Protein AF-A0A3B9RRB6-F1 (afdb_monomer)

Mean predicted aligned error: 11.39 Å

Solvent-accessible surface area (backbone atoms only — not comparable to full-atom values): 12817 Å² total; per-residue (Å²): 130,84,79,73,87,71,77,80,90,59,29,23,63,66,67,38,44,54,35,72,53,24,58,38,75,70,53,82,77,49,59,46,64,40,49,19,48,68,54,38,51,56,51,50,60,51,53,75,73,48,92,79,74,82,62,72,44,79,39,76,29,64,28,49,62,11,61,46,28,29,92,87,46,96,54,62,31,68,64,44,48,51,48,50,57,57,55,27,68,80,36,44,84,66,73,58,67,70,57,49,47,62,56,58,71,42,43,72,69,42,64,78,67,69,70,72,79,79,83,70,85,71,72,74,95,65,80,43,93,49,67,70,57,23,51,52,36,48,54,44,22,54,61,47,36,73,73,43,90,72,70,46,76,38,81,56,75,34,73,31,42,61,52,43,18,47,33,29,50,69,51,76,30,27,66,78,48,38,54,67,48,53,71,74,40,55,66,60,42,56,55,52,29,71,75,56,35,74,54,67,65,96,82,63,95,79,76,87,86,74,80,85,85,128

Sequence (214 aa):
KTATLSFPTVTRKASQWSMVKGQSNAHRGRSLSVDEVHNVIEFLDQMEQENDNKLEFLELDACAEGCPGGILTVRNRFLASERLRHWSQTLPKELPPSLIKRITDQNEALAKNLYLDPPQPKGAMELDQDIGKALYKLEKVHQILAVLPGIDCGLCGSPTCRALAEDIAQKEASIRQCVVLKLKDPKELNALAKIWGERPTGASVSKDDQGQDS

Foldseek 3Di:
DPPPPDDPADALLRLLCQFFCSVVVVDDDAEDEDEAQVRLVVVVVVVVVDPDDPHPYYHYANADRGPLRDPPHPDDSVVSNVVSNVVSVVGHNDDDPVVVCVVVVCCVVCVVPVDDDPDDPDPDPQLDPDPVLSVVLVVQLVVQLVPAPQPQPCQLVARTSSRQSSCLSSLNAFLVSRPPCCVPPVVVSVVRCVVSHHRPPPPPPDDDPPDDDD

pLDDT: mean 84.02, std 16.23, range [29.61, 96.75]

Nearest PDB structures (foldseek):
  4c1n-assembly2_G  TM=8.246E-01  e=7.940E-01  Carboxydothermus hydrogenoformans

Structure (mmCIF, N/CA/C/O backbone):
data_AF-A0A3B9RRB6-F1
#
_entry.id   AF-A0A3B9RRB6-F1
#
loop_
_atom_site.group_PDB
_atom_site.id
_atom_site.type_symbol
_atom_site.label_atom_id
_atom_site.label_alt_id
_atom_site.label_comp_id
_atom_site.label_asym_id
_atom_site.label_entity_id
_atom_site.label_seq_id
_atom_site.pdbx_PDB_ins_code
_atom_site.Cartn_x
_atom_site.Cartn_y
_atom_site.Cartn_z
_atom_site.occupancy
_atom_site.B_iso_or_equiv
_atom_site.auth_seq_id
_atom_site.auth_comp_id
_atom_site.auth_asym_id
_atom_site.auth_atom_id
_atom_site.pdbx_PDB_model_num
ATOM 1 N N . LYS A 1 1 ? 5.834 30.551 -25.651 1.00 45.91 1 LYS A N 1
ATOM 2 C CA . LYS A 1 1 ? 6.420 29.193 -25.743 1.00 45.91 1 LYS A CA 1
ATOM 3 C C . LYS A 1 1 ? 5.333 28.212 -25.343 1.00 45.91 1 LYS A C 1
ATOM 5 O O . LYS A 1 1 ? 4.988 28.161 -24.172 1.00 45.91 1 LYS A O 1
ATOM 10 N N . THR A 1 2 ? 4.714 27.548 -26.312 1.00 39.16 2 THR A N 1
ATOM 11 C CA . THR A 1 2 ? 3.730 26.487 -26.079 1.00 39.16 2 THR A CA 1
ATOM 12 C C . THR A 1 2 ? 4.440 25.365 -25.334 1.00 39.16 2 THR A C 1
ATOM 14 O O . THR A 1 2 ? 5.377 24.773 -25.863 1.00 39.16 2 THR A O 1
ATOM 17 N N . ALA A 1 3 ? 4.074 25.138 -24.074 1.00 45.12 3 ALA A N 1
ATOM 18 C CA . ALA A 1 3 ? 4.556 23.988 -23.330 1.00 45.12 3 ALA A CA 1
ATOM 19 C C . ALA A 1 3 ? 3.913 22.750 -23.960 1.00 45.12 3 ALA A C 1
ATOM 21 O O . ALA A 1 3 ? 2.781 22.394 -23.644 1.00 45.12 3 ALA A O 1
ATOM 22 N N . THR A 1 4 ? 4.604 22.138 -24.918 1.00 50.28 4 THR A N 1
ATOM 23 C CA . THR A 1 4 ? 4.263 20.799 -25.382 1.00 50.28 4 THR A CA 1
ATOM 24 C C . THR A 1 4 ? 4.350 19.903 -24.155 1.00 50.28 4 THR A C 1
ATOM 26 O O . THR A 1 4 ? 5.426 19.786 -23.565 1.00 50.28 4 THR A O 1
ATOM 29 N N . LEU A 1 5 ? 3.223 19.332 -23.724 1.00 39.81 5 LEU A N 1
ATOM 30 C CA . LEU A 1 5 ? 3.202 18.296 -22.695 1.00 39.81 5 LEU A CA 1
ATOM 31 C C . LEU A 1 5 ? 4.033 17.114 -23.208 1.00 39.81 5 LEU A C 1
ATOM 33 O O . LEU A 1 5 ? 3.558 16.241 -23.926 1.00 39.81 5 LEU A O 1
ATOM 37 N N . SER A 1 6 ? 5.320 17.142 -22.887 1.00 57.31 6 SER A N 1
ATOM 38 C CA . SER A 1 6 ? 6.261 16.059 -23.106 1.00 57.31 6 SER A CA 1
ATOM 39 C C . SER A 1 6 ? 6.125 15.140 -21.905 1.00 57.31 6 SER A C 1
ATOM 41 O O . SER A 1 6 ? 6.654 15.445 -20.834 1.00 57.31 6 SER A O 1
ATOM 43 N N . PHE A 1 7 ? 5.409 14.029 -22.066 1.00 57.50 7 PHE A N 1
ATOM 44 C CA . PHE A 1 7 ? 5.422 12.979 -21.055 1.00 57.50 7 PHE A CA 1
ATOM 45 C C . PHE A 1 7 ? 6.871 12.535 -20.806 1.00 57.50 7 PHE A C 1
ATOM 47 O O . PHE A 1 7 ? 7.631 12.373 -21.767 1.00 57.50 7 PHE A O 1
ATOM 54 N N . PRO A 1 8 ? 7.290 12.367 -19.542 1.00 68.88 8 PRO A N 1
ATOM 55 C CA . PRO A 1 8 ? 8.615 11.848 -19.251 1.00 68.88 8 PRO A CA 1
ATOM 56 C C . PRO A 1 8 ? 8.767 10.464 -19.888 1.00 68.88 8 PRO A C 1
ATOM 58 O O . PRO A 1 8 ? 7.898 9.603 -19.753 1.00 68.88 8 PRO A O 1
ATOM 61 N N . THR A 1 9 ? 9.874 10.252 -20.602 1.00 84.75 9 THR A N 1
ATOM 62 C CA . THR A 1 9 ? 10.212 8.938 -21.149 1.00 84.75 9 THR A CA 1
ATOM 63 C C . THR A 1 9 ? 10.335 7.935 -20.005 1.00 84.75 9 THR A C 1
ATOM 65 O O . THR A 1 9 ? 11.094 8.158 -19.063 1.00 84.75 9 THR A O 1
ATOM 68 N N . VAL A 1 10 ? 9.611 6.823 -20.106 1.00 90.88 10 VAL A N 1
ATOM 69 C CA . VAL A 1 10 ? 9.653 5.709 -19.155 1.00 90.88 10 VAL A CA 1
ATOM 70 C C . VAL A 1 10 ? 10.160 4.458 -19.868 1.00 90.88 10 VAL A C 1
ATOM 72 O O . VAL A 1 10 ? 9.926 4.280 -21.066 1.00 90.88 10 VAL A O 1
ATOM 75 N N . THR A 1 11 ? 10.879 3.594 -19.153 1.00 93.06 11 THR A N 1
ATOM 76 C CA . THR A 1 11 ? 11.312 2.315 -19.723 1.00 93.06 11 THR A CA 1
ATOM 77 C C . THR A 1 11 ? 10.174 1.303 -19.721 1.00 93.06 11 THR A C 1
ATOM 79 O O . THR A 1 11 ? 9.259 1.377 -18.898 1.00 93.06 11 THR A O 1
ATOM 82 N N . ARG A 1 12 ? 10.274 0.287 -20.586 1.00 92.62 12 ARG A N 1
ATOM 83 C CA . ARG A 1 12 ? 9.400 -0.896 -20.558 1.00 92.62 12 ARG A CA 1
ATOM 84 C C . ARG A 1 12 ? 9.237 -1.432 -19.138 1.00 92.62 12 ARG A C 1
ATOM 86 O O . ARG A 1 12 ? 8.119 -1.591 -18.671 1.00 92.62 12 ARG A O 1
ATOM 93 N N . LYS A 1 13 ? 10.352 -1.665 -18.445 1.00 91.69 13 LYS A N 1
ATOM 94 C CA . LYS A 1 13 ? 10.367 -2.234 -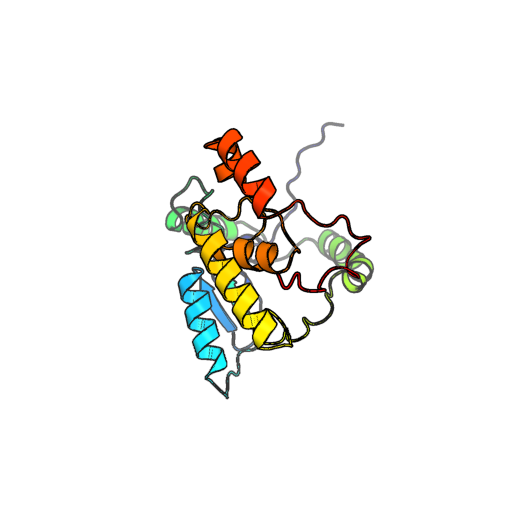17.094 1.00 91.69 13 LYS A CA 1
ATOM 95 C C . LYS A 1 13 ? 9.677 -1.319 -16.078 1.00 91.69 13 LYS A C 1
ATOM 97 O O . LYS A 1 13 ? 8.812 -1.777 -15.347 1.00 91.69 13 LYS A O 1
ATOM 102 N N . ALA A 1 14 ? 9.994 -0.024 -16.085 1.00 92.19 14 ALA A N 1
ATOM 103 C CA . ALA A 1 14 ? 9.387 0.931 -15.160 1.00 92.19 14 ALA A CA 1
ATOM 104 C C . ALA A 1 14 ? 7.876 1.109 -15.396 1.00 92.19 14 ALA A C 1
ATOM 106 O O . ALA A 1 14 ? 7.124 1.259 -14.442 1.00 92.19 14 ALA A O 1
ATOM 107 N N . SER A 1 15 ? 7.402 1.020 -16.643 1.00 92.25 15 SER A N 1
ATOM 108 C CA . SER A 1 15 ? 5.961 1.094 -16.937 1.00 92.25 15 SER A CA 1
ATOM 109 C C . SER A 1 15 ? 5.152 -0.088 -16.392 1.00 92.25 15 SER A C 1
ATOM 111 O O . SER A 1 15 ? 3.938 0.016 -16.247 1.00 92.25 15 SER A O 1
ATOM 113 N N . GLN A 1 16 ? 5.822 -1.206 -16.097 1.00 93.56 16 GLN A N 1
ATOM 114 C CA . GLN A 1 16 ? 5.204 -2.412 -15.553 1.00 93.56 16 GLN A CA 1
ATOM 115 C C . GLN A 1 16 ? 5.230 -2.460 -14.022 1.00 93.56 16 GLN A C 1
ATOM 117 O O . GLN A 1 16 ? 4.671 -3.392 -13.457 1.00 93.56 16 GLN A O 1
ATOM 122 N N . TRP A 1 17 ? 5.851 -1.480 -13.355 1.00 93.69 17 TRP A N 1
ATOM 123 C CA . TRP A 1 17 ? 6.082 -1.487 -11.905 1.00 93.69 17 TRP A CA 1
ATOM 124 C C . TRP A 1 17 ? 4.802 -1.597 -11.072 1.00 93.69 17 TRP A C 1
ATOM 126 O O . TRP A 1 17 ? 4.830 -2.118 -9.968 1.00 93.69 17 TRP A O 1
ATOM 136 N N . SER A 1 18 ? 3.688 -1.091 -11.599 1.00 92.44 18 SER A N 1
ATOM 137 C CA . SER A 1 18 ? 2.391 -1.089 -10.926 1.00 92.44 18 SER A CA 1
ATOM 138 C C . SER A 1 18 ? 1.620 -2.409 -11.036 1.00 92.44 18 SER A C 1
ATOM 140 O O . SER A 1 18 ? 0.586 -2.552 -10.390 1.00 92.44 18 SER A O 1
ATOM 142 N N . MET A 1 19 ? 2.065 -3.339 -11.884 1.00 93.62 19 MET A N 1
ATOM 143 C CA . MET A 1 19 ? 1.472 -4.672 -12.018 1.00 93.62 19 MET A CA 1
ATOM 144 C C . MET A 1 19 ? 2.161 -5.655 -11.075 1.00 93.62 19 MET A C 1
ATOM 146 O O . MET A 1 19 ? 3.334 -5.476 -10.763 1.00 93.62 19 MET A O 1
ATOM 150 N N . VAL A 1 20 ? 1.478 -6.754 -10.747 1.00 94.31 20 VAL A N 1
ATOM 151 C CA . VAL A 1 20 ? 2.074 -7.864 -9.989 1.00 94.31 20 VAL A CA 1
ATOM 152 C C . VAL A 1 20 ? 3.328 -8.376 -10.703 1.00 94.31 20 VAL A C 1
ATOM 154 O O . VAL A 1 20 ? 3.345 -8.554 -11.932 1.00 94.31 20 VAL A O 1
ATOM 157 N N . LYS A 1 21 ? 4.381 -8.636 -9.924 1.00 93.88 21 LYS A N 1
ATOM 158 C CA . LYS A 1 21 ? 5.736 -8.974 -10.393 1.00 93.88 21 LYS A CA 1
ATOM 159 C C . LYS A 1 21 ? 6.459 -7.814 -11.074 1.00 93.88 21 LYS A C 1
ATOM 161 O O . LYS A 1 21 ? 7.519 -8.017 -11.666 1.00 93.88 21 LYS A O 1
ATOM 166 N N . GLY A 1 22 ? 5.912 -6.604 -11.062 1.00 92.88 22 GLY A N 1
ATOM 167 C CA . GLY A 1 22 ? 6.546 -5.429 -11.648 1.00 92.88 22 GLY A CA 1
ATOM 168 C C . GLY A 1 22 ? 7.846 -5.083 -10.928 1.00 92.88 22 GLY A C 1
ATOM 169 O O . GLY A 1 22 ? 8.856 -4.780 -11.574 1.00 92.88 22 GLY A O 1
ATOM 170 N N . GLN A 1 23 ? 7.833 -5.197 -9.598 1.00 93.19 23 GLN A N 1
ATOM 171 C CA . GLN A 1 23 ? 8.962 -4.857 -8.733 1.00 93.19 23 GLN A CA 1
ATOM 172 C C . GLN A 1 23 ? 9.918 -6.037 -8.544 1.00 93.19 23 GLN A C 1
ATOM 174 O O . GLN A 1 23 ? 11.139 -5.863 -8.605 1.00 93.19 23 GLN A O 1
ATOM 179 N N . SER A 1 24 ? 9.393 -7.254 -8.370 1.00 93.31 24 SER A N 1
ATOM 180 C CA . SER A 1 24 ? 10.210 -8.454 -8.155 1.00 93.31 24 SER A CA 1
ATOM 181 C C . SER A 1 24 ? 11.029 -8.826 -9.386 1.00 93.31 24 SER A C 1
ATOM 183 O O . SER A 1 24 ? 12.216 -9.115 -9.257 1.00 93.31 24 SER A O 1
ATOM 185 N N . ASN A 1 25 ? 10.474 -8.666 -10.596 1.00 89.81 25 ASN A N 1
ATOM 186 C CA . ASN A 1 25 ? 11.231 -8.802 -11.848 1.00 89.81 25 ASN A CA 1
ATOM 187 C C . ASN A 1 25 ? 12.376 -7.783 -11.959 1.00 89.81 25 ASN A C 1
ATOM 189 O O . ASN A 1 25 ? 13.235 -7.895 -12.844 1.00 89.81 25 ASN A O 1
ATOM 193 N N . ALA A 1 26 ? 12.375 -6.743 -11.117 1.00 85.75 26 ALA A N 1
ATOM 194 C CA . ALA A 1 26 ? 13.453 -5.782 -11.061 1.00 85.75 26 ALA A CA 1
ATOM 195 C C . ALA A 1 26 ? 14.620 -6.165 -10.167 1.00 85.75 26 ALA A C 1
ATOM 197 O O . ALA A 1 26 ? 15.717 -5.652 -10.416 1.00 85.75 26 ALA A O 1
ATOM 198 N N . HIS A 1 27 ? 14.389 -7.068 -9.224 1.00 86.88 27 HIS A N 1
ATOM 199 C CA . HIS A 1 27 ? 15.376 -7.555 -8.281 1.00 86.88 27 HIS A CA 1
ATOM 200 C C . HIS A 1 27 ? 16.041 -8.832 -8.796 1.00 86.88 27 HIS A C 1
ATOM 202 O O . HIS A 1 27 ? 15.453 -9.632 -9.522 1.00 86.88 27 HIS A O 1
ATOM 208 N N . ARG A 1 28 ? 17.319 -8.994 -8.454 1.00 85.81 28 ARG A N 1
ATOM 209 C CA . ARG A 1 28 ? 18.044 -10.254 -8.648 1.00 85.81 28 ARG A CA 1
ATOM 210 C C . ARG A 1 28 ? 17.861 -11.109 -7.395 1.00 85.81 28 ARG A C 1
ATOM 212 O O . ARG A 1 28 ? 17.579 -10.560 -6.338 1.00 85.81 28 ARG A O 1
ATOM 219 N N . GLY A 1 29 ? 18.056 -12.417 -7.529 1.00 90.00 29 GLY A N 1
ATOM 220 C CA . GLY A 1 29 ? 17.960 -13.341 -6.401 1.00 90.00 29 GLY A CA 1
ATOM 221 C C . GLY A 1 29 ? 16.577 -13.965 -6.236 1.00 90.00 29 GLY A C 1
ATOM 222 O O . GLY A 1 29 ? 15.740 -13.908 -7.143 1.00 90.00 29 GLY A O 1
ATOM 223 N N . ARG A 1 30 ? 16.355 -14.615 -5.090 1.00 92.12 30 ARG A N 1
ATOM 224 C CA . ARG A 1 30 ? 15.084 -15.293 -4.792 1.00 92.12 30 ARG A CA 1
ATOM 225 C C . ARG A 1 30 ? 14.032 -14.257 -4.396 1.00 92.12 30 ARG A C 1
ATOM 227 O O . ARG A 1 30 ? 14.102 -13.692 -3.308 1.00 92.12 30 ARG A O 1
ATOM 234 N N . SER A 1 31 ? 13.053 -14.028 -5.268 1.00 93.75 31 SER A N 1
ATOM 235 C CA . SER A 1 31 ? 11.959 -13.087 -5.027 1.00 93.75 31 SER A CA 1
ATOM 236 C C . SER A 1 31 ? 10.586 -13.740 -5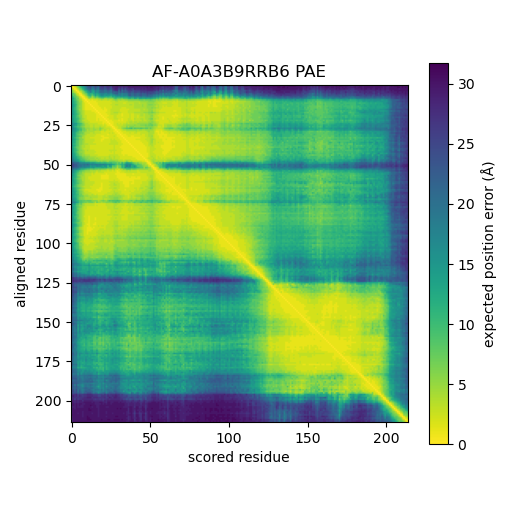.138 1.00 93.75 31 SER A C 1
ATOM 238 O O . SER A 1 31 ? 10.408 -14.735 -5.846 1.00 93.75 31 SER A O 1
ATOM 240 N N . LEU A 1 32 ? 9.618 -13.176 -4.421 1.00 93.62 32 LEU A N 1
ATOM 241 C CA . LEU A 1 32 ? 8.215 -13.572 -4.474 1.00 93.62 32 LEU A CA 1
ATOM 242 C C . LEU A 1 32 ? 7.334 -12.325 -4.579 1.00 93.62 32 LEU A C 1
ATOM 244 O O . LEU A 1 32 ? 7.686 -11.271 -4.051 1.00 93.62 32 LEU A O 1
ATOM 248 N N . SER A 1 33 ? 6.195 -12.458 -5.255 1.00 95.56 33 SER A N 1
ATOM 249 C CA . SER A 1 33 ? 5.153 -11.433 -5.296 1.00 95.56 33 SER A CA 1
ATOM 250 C C . SER A 1 33 ? 3.834 -12.040 -4.837 1.00 95.56 33 SER A C 1
ATOM 252 O O . SER A 1 33 ? 3.467 -13.110 -5.329 1.00 95.56 33 SER A O 1
ATOM 254 N N . VAL A 1 34 ? 3.142 -11.352 -3.934 1.00 96.75 34 VAL A N 1
ATOM 255 C CA . VAL A 1 34 ? 1.823 -11.720 -3.411 1.00 96.75 34 VAL A CA 1
ATOM 256 C C . VAL A 1 34 ? 0.905 -10.518 -3.571 1.00 96.75 34 VAL A C 1
ATOM 258 O O . VAL A 1 34 ? 1.247 -9.414 -3.150 1.00 96.75 34 VAL A O 1
ATOM 261 N N . ASP A 1 35 ? -0.245 -10.724 -4.198 1.00 96.31 35 ASP A N 1
ATOM 262 C CA . ASP A 1 35 ? -1.255 -9.697 -4.399 1.00 96.31 35 ASP A CA 1
ATOM 263 C C . ASP A 1 35 ? -2.560 -10.036 -3.678 1.00 96.31 35 ASP A C 1
ATOM 265 O O . ASP A 1 35 ? -2.827 -11.191 -3.355 1.00 96.31 35 ASP A O 1
ATOM 269 N N . GLU A 1 36 ? -3.379 -9.003 -3.469 1.00 95.56 36 GLU A N 1
ATOM 270 C CA . GLU A 1 36 ? -4.557 -8.996 -2.598 1.00 95.56 36 GLU A CA 1
ATOM 271 C C . GLU A 1 36 ? -4.214 -8.994 -1.102 1.00 95.56 36 GLU A C 1
ATOM 273 O O . GLU A 1 36 ? -3.531 -9.874 -0.585 1.00 95.56 36 GLU A O 1
ATOM 278 N N . VAL A 1 37 ? -4.765 -8.018 -0.376 1.00 93.94 37 VAL A N 1
ATOM 279 C CA . VAL A 1 37 ? -4.477 -7.807 1.049 1.00 93.94 37 VAL A CA 1
ATOM 280 C C . VAL A 1 37 ? -4.702 -9.050 1.920 1.00 93.94 37 VAL A C 1
ATOM 282 O O . VAL A 1 37 ? -3.912 -9.283 2.827 1.00 93.94 37 VAL A O 1
ATOM 285 N N . HIS A 1 38 ? -5.715 -9.878 1.638 1.00 94.56 38 HIS A N 1
ATOM 286 C CA . HIS A 1 38 ? -5.962 -11.099 2.412 1.00 94.56 38 HIS A CA 1
ATOM 287 C C . HIS A 1 38 ? -4.846 -12.132 2.221 1.00 94.56 38 HIS A C 1
ATOM 289 O O . HIS A 1 38 ? -4.347 -12.667 3.207 1.00 94.56 38 HIS A O 1
ATOM 295 N N . ASN A 1 39 ? -4.399 -12.344 0.978 1.00 96.44 39 ASN A N 1
ATOM 296 C CA . ASN A 1 39 ? -3.287 -13.249 0.681 1.00 96.44 39 ASN A CA 1
ATOM 297 C C . ASN A 1 39 ? -1.976 -12.709 1.260 1.00 96.44 39 ASN A C 1
ATOM 299 O O . ASN A 1 39 ? -1.154 -13.479 1.740 1.00 96.44 39 ASN A O 1
ATOM 303 N N . VAL A 1 40 ? -1.779 -11.386 1.227 1.00 96.25 40 VAL A N 1
ATOM 304 C CA . VAL A 1 40 ? -0.612 -10.734 1.836 1.00 96.25 40 VAL A CA 1
ATOM 305 C C . VAL A 1 40 ? -0.567 -10.993 3.342 1.00 96.25 40 VAL A C 1
ATOM 307 O O . VAL A 1 40 ? 0.490 -11.355 3.846 1.00 96.25 40 VAL A O 1
ATOM 310 N N . ILE A 1 41 ? -1.690 -10.835 4.051 1.00 93.88 41 ILE A N 1
ATOM 311 C CA . ILE A 1 41 ? -1.777 -11.107 5.494 1.00 93.88 41 ILE A CA 1
ATOM 312 C C . ILE A 1 41 ? -1.467 -12.580 5.772 1.00 93.88 41 ILE A C 1
ATOM 314 O O . ILE A 1 41 ? -0.552 -12.870 6.534 1.00 93.88 41 ILE A O 1
ATOM 318 N N . GLU A 1 42 ? -2.160 -13.500 5.096 1.00 94.56 42 GLU A N 1
ATOM 319 C CA . GLU A 1 42 ? -1.954 -14.942 5.279 1.00 94.56 42 GLU A CA 1
ATOM 320 C C . GLU A 1 42 ? -0.497 -15.350 5.009 1.00 94.56 42 GLU A C 1
ATOM 322 O O . GLU A 1 42 ? 0.090 -16.142 5.745 1.00 94.56 42 GLU A O 1
ATOM 327 N N . PHE A 1 43 ? 0.108 -14.788 3.963 1.00 94.12 43 PHE A N 1
ATOM 328 C CA . PHE A 1 43 ? 1.490 -15.070 3.610 1.00 94.12 43 PHE A CA 1
ATOM 329 C C . PHE A 1 43 ? 2.479 -14.549 4.660 1.00 94.12 43 PHE A C 1
ATOM 331 O O . PHE A 1 43 ? 3.437 -15.246 4.990 1.00 94.12 43 PHE A O 1
ATOM 338 N N . LEU A 1 44 ? 2.254 -13.348 5.201 1.00 93.06 44 LEU A N 1
ATOM 339 C CA . LEU A 1 44 ? 3.086 -12.805 6.275 1.00 93.06 44 LEU A CA 1
ATOM 340 C C . LEU A 1 44 ? 2.969 -13.645 7.555 1.00 93.06 44 LEU A C 1
ATOM 342 O O . LEU A 1 44 ? 3.997 -13.967 8.146 1.00 93.06 44 LEU A O 1
ATOM 346 N N . ASP A 1 45 ? 1.763 -14.091 7.915 1.00 90.56 45 ASP A N 1
ATOM 347 C CA . ASP A 1 45 ? 1.541 -14.974 9.070 1.00 90.56 45 ASP A CA 1
ATOM 348 C C . ASP A 1 45 ? 2.285 -16.316 8.919 1.00 90.56 45 ASP A C 1
ATOM 350 O O . ASP A 1 45 ? 2.851 -16.843 9.880 1.00 90.56 45 ASP A O 1
ATOM 354 N N . GLN A 1 46 ? 2.314 -16.880 7.706 1.00 90.12 46 GLN A N 1
ATOM 355 C CA . GLN A 1 46 ? 3.097 -18.085 7.403 1.00 90.12 46 GLN A CA 1
ATOM 356 C C . GLN A 1 46 ? 4.604 -17.810 7.487 1.00 90.12 46 GLN A C 1
ATOM 358 O O . GLN A 1 46 ? 5.350 -18.605 8.061 1.00 90.12 46 GLN A O 1
ATOM 363 N N . MET A 1 47 ? 5.059 -16.670 6.960 1.00 89.94 47 MET A N 1
ATOM 364 C CA . MET A 1 47 ? 6.468 -16.279 7.016 1.00 89.94 47 MET A CA 1
ATOM 365 C C . MET A 1 47 ? 6.987 -16.099 8.443 1.00 89.94 47 MET A C 1
ATOM 367 O O . MET A 1 47 ? 8.154 -16.398 8.684 1.00 89.94 47 MET A O 1
ATOM 371 N N . GLU A 1 48 ? 6.153 -15.632 9.374 1.00 86.62 48 GLU A N 1
ATOM 372 C CA . GLU A 1 48 ? 6.518 -15.508 10.791 1.00 86.62 48 GLU A CA 1
ATOM 373 C C . GLU A 1 48 ? 6.761 -16.869 11.463 1.00 86.62 48 GLU A C 1
ATOM 375 O O . GLU A 1 48 ? 7.567 -16.968 12.389 1.00 86.62 48 GLU A O 1
ATOM 380 N N . GLN A 1 49 ? 6.097 -17.930 10.996 1.00 86.25 49 GLN A N 1
ATOM 381 C CA . GLN A 1 49 ? 6.254 -19.289 11.528 1.00 86.25 49 GLN A CA 1
ATOM 382 C C . GLN A 1 49 ? 7.458 -20.026 10.923 1.00 86.25 49 GLN A C 1
ATOM 384 O O . GLN A 1 49 ? 7.998 -20.956 11.531 1.00 86.25 49 GLN A O 1
ATOM 389 N N . GLU A 1 50 ? 7.886 -19.637 9.721 1.00 82.00 50 GLU A N 1
ATOM 390 C CA . GLU A 1 50 ? 8.984 -20.279 9.005 1.00 82.00 50 GLU A CA 1
ATOM 391 C C . GLU A 1 50 ? 10.358 -19.698 9.378 1.00 82.00 50 GLU A C 1
ATOM 393 O O . GLU A 1 50 ? 10.690 -18.550 9.090 1.00 82.00 50 GLU A O 1
ATOM 398 N N . ASN A 1 51 ? 11.227 -20.545 9.937 1.00 66.31 51 ASN A N 1
ATOM 399 C CA . ASN A 1 51 ? 12.573 -20.151 10.375 1.00 66.31 51 ASN A CA 1
ATOM 400 C C . ASN A 1 51 ? 13.643 -20.080 9.256 1.00 66.31 51 ASN A C 1
ATOM 402 O O . ASN A 1 51 ? 14.764 -19.661 9.543 1.00 66.31 51 ASN A O 1
ATOM 406 N N . ASP A 1 52 ? 13.363 -20.499 8.010 1.00 66.44 52 ASP A N 1
ATOM 407 C CA . ASP A 1 52 ? 14.351 -20.510 6.901 1.00 66.44 52 ASP A CA 1
ATOM 408 C C . ASP A 1 52 ? 13.817 -19.875 5.603 1.00 66.44 52 ASP A C 1
ATOM 410 O O . ASP A 1 52 ? 13.737 -20.491 4.533 1.00 66.44 52 ASP A O 1
ATOM 414 N N . ASN A 1 53 ? 13.478 -18.589 5.688 1.00 71.75 53 ASN A N 1
ATOM 415 C CA . ASN A 1 53 ? 13.049 -17.793 4.545 1.00 71.75 53 ASN A CA 1
ATOM 416 C C . ASN A 1 53 ? 14.232 -17.130 3.823 1.00 71.75 53 ASN A C 1
ATOM 418 O O . ASN A 1 53 ? 14.598 -15.992 4.093 1.00 71.75 53 ASN A O 1
ATOM 422 N N . LYS A 1 54 ? 14.815 -17.821 2.831 1.00 85.56 54 LYS A N 1
ATOM 423 C CA . LYS A 1 54 ? 15.891 -17.279 1.959 1.00 85.56 54 LYS A CA 1
ATOM 424 C C . LYS A 1 54 ? 15.390 -16.310 0.874 1.00 85.56 54 LYS A C 1
ATOM 426 O O . LYS A 1 54 ? 15.921 -16.323 -0.235 1.00 85.56 54 LYS A O 1
ATOM 431 N N . LEU A 1 55 ? 14.313 -15.566 1.129 1.00 88.69 55 LEU A N 1
ATOM 432 C CA . LEU A 1 55 ? 13.795 -14.560 0.198 1.00 88.69 55 LEU A CA 1
ATOM 433 C C . LEU A 1 55 ? 14.645 -13.289 0.300 1.00 88.69 55 LEU A C 1
ATOM 435 O O . LEU A 1 55 ? 14.835 -12.749 1.383 1.00 88.69 55 LEU A O 1
ATOM 439 N N . GLU A 1 56 ? 15.149 -12.811 -0.834 1.00 91.69 56 GLU A N 1
ATOM 440 C CA . GLU A 1 56 ? 15.924 -11.566 -0.928 1.00 91.69 56 GLU A CA 1
ATOM 441 C C . GLU A 1 56 ? 15.024 -10.357 -1.208 1.00 91.69 56 GLU A C 1
ATOM 443 O O . GLU A 1 56 ? 15.390 -9.222 -0.910 1.00 91.69 56 GLU A O 1
ATOM 448 N N . PHE A 1 57 ? 13.847 -10.591 -1.796 1.00 93.12 57 PHE A N 1
ATOM 449 C CA . PHE A 1 57 ? 12.881 -9.542 -2.094 1.00 93.12 57 PHE A CA 1
ATOM 450 C C . PHE A 1 57 ? 11.448 -10.074 -2.061 1.00 93.12 57 PHE A C 1
ATOM 452 O O . PHE A 1 57 ? 11.145 -11.112 -2.655 1.00 93.12 57 PHE A O 1
ATOM 459 N N . LEU A 1 58 ? 10.562 -9.329 -1.410 1.00 93.00 58 LEU A N 1
ATOM 460 C CA . LEU A 1 58 ? 9.144 -9.636 -1.320 1.00 93.00 58 LEU A CA 1
ATOM 461 C C . LEU A 1 58 ? 8.338 -8.433 -1.815 1.00 93.00 58 LEU A C 1
ATOM 463 O O . LEU A 1 58 ? 8.478 -7.326 -1.303 1.00 93.00 58 LEU A O 1
ATOM 467 N N . GLU A 1 59 ? 7.512 -8.658 -2.829 1.00 95.44 59 GLU A N 1
ATOM 468 C CA . GLU A 1 59 ? 6.573 -7.677 -3.372 1.00 95.44 59 GLU A CA 1
ATOM 469 C C . GLU A 1 59 ? 5.174 -7.983 -2.843 1.00 95.44 59 GLU A C 1
ATOM 471 O O . GLU A 1 59 ? 4.667 -9.085 -3.048 1.00 95.44 59 GLU A O 1
ATOM 476 N N . LEU A 1 60 ? 4.565 -7.016 -2.159 1.00 96.38 60 LEU A N 1
ATOM 477 C CA . LEU A 1 60 ? 3.247 -7.154 -1.547 1.00 96.38 60 LEU A CA 1
ATOM 478 C C . LEU A 1 60 ? 2.311 -6.093 -2.123 1.00 96.38 60 LEU A C 1
ATOM 480 O O . LEU A 1 60 ? 2.493 -4.898 -1.880 1.00 96.38 60 LEU A O 1
ATOM 484 N N . ASP A 1 61 ? 1.307 -6.531 -2.875 1.00 95.50 61 ASP A N 1
ATOM 485 C CA . ASP A 1 61 ? 0.309 -5.663 -3.490 1.00 95.50 61 ASP A CA 1
ATOM 486 C C . ASP A 1 61 ? -1.029 -5.788 -2.753 1.00 95.50 61 ASP A C 1
ATOM 488 O O . ASP A 1 61 ? -1.644 -6.848 -2.711 1.00 95.50 61 ASP A O 1
ATOM 492 N N . ALA A 1 62 ? -1.552 -4.685 -2.210 1.00 93.50 62 ALA A N 1
ATOM 493 C CA . ALA A 1 62 ? -2.843 -4.717 -1.511 1.00 93.50 62 ALA A CA 1
ATOM 494 C C . ALA A 1 62 ? -4.026 -5.038 -2.447 1.00 93.50 62 ALA A C 1
ATOM 496 O O . ALA A 1 62 ? -5.031 -5.613 -2.029 1.00 93.50 62 ALA A O 1
ATOM 497 N N . CYS A 1 63 ? -3.925 -4.640 -3.716 1.00 94.75 63 CYS A N 1
ATOM 498 C CA . CYS A 1 63 ? -4.963 -4.853 -4.719 1.00 94.75 63 CYS A CA 1
ATOM 499 C C . CYS A 1 63 ? -4.678 -6.128 -5.512 1.00 94.75 63 CYS A C 1
ATOM 501 O O . CYS A 1 63 ? -3.547 -6.349 -5.937 1.00 94.75 63 CYS A O 1
ATOM 503 N N . ALA A 1 64 ? -5.718 -6.915 -5.776 1.00 94.38 64 ALA A N 1
ATOM 504 C CA . ALA A 1 64 ? -5.625 -8.040 -6.699 1.00 94.38 64 ALA A CA 1
ATOM 505 C C . ALA A 1 64 ? -5.284 -7.543 -8.113 1.00 94.38 64 ALA A C 1
ATOM 507 O O . ALA A 1 64 ? -5.955 -6.642 -8.617 1.00 94.38 64 ALA A O 1
ATOM 508 N N . GLU A 1 65 ? -4.304 -8.166 -8.766 1.00 95.12 65 GLU A N 1
ATOM 509 C CA . GLU A 1 65 ? -3.716 -7.762 -10.050 1.00 95.12 65 GLU A CA 1
ATOM 510 C C . GLU A 1 65 ? -2.947 -6.413 -9.983 1.00 95.12 65 GLU A C 1
ATOM 512 O O . GLU A 1 65 ? -2.808 -5.696 -10.978 1.00 95.12 65 GLU A O 1
ATOM 517 N N . GLY A 1 66 ? -2.411 -6.057 -8.808 1.00 94.00 66 GLY A N 1
ATOM 518 C CA . GLY A 1 66 ? -1.618 -4.842 -8.592 1.00 94.00 66 GLY A CA 1
ATOM 519 C C . GLY A 1 66 ? -2.453 -3.561 -8.684 1.00 94.00 66 GLY A C 1
ATOM 520 O O . GLY A 1 66 ? -3.685 -3.579 -8.609 1.00 94.00 66 GLY A O 1
ATOM 521 N N . CYS A 1 67 ? -1.811 -2.406 -8.882 1.00 94.44 67 CYS A N 1
ATOM 522 C CA . CYS A 1 67 ? -2.532 -1.131 -8.983 1.00 94.44 67 CYS A CA 1
ATOM 523 C C . CYS A 1 67 ? -3.594 -1.084 -10.106 1.00 94.44 67 CYS A C 1
ATOM 525 O O . CYS A 1 67 ? -4.618 -0.428 -9.900 1.00 94.44 67 CYS A O 1
ATOM 527 N N . PRO A 1 68 ? -3.426 -1.738 -11.280 1.00 94.50 68 PRO A N 1
ATOM 528 C CA . PRO A 1 68 ? -4.478 -1.806 -12.297 1.00 94.50 68 PRO A CA 1
ATOM 529 C C . PRO A 1 68 ? -5.791 -2.420 -11.804 1.00 94.50 68 PRO A C 1
ATOM 531 O O . PRO A 1 68 ? -6.851 -2.078 -12.332 1.00 94.50 68 PRO A O 1
ATOM 534 N N . GLY A 1 69 ? -5.737 -3.291 -10.794 1.00 94.12 69 GLY A N 1
ATOM 535 C CA . GLY A 1 69 ? -6.918 -3.863 -10.155 1.00 94.12 69 GLY A CA 1
ATOM 536 C C . GLY A 1 69 ? -7.420 -3.118 -8.922 1.00 94.12 69 GLY A C 1
ATOM 537 O O . GLY A 1 69 ? -8.285 -3.637 -8.219 1.00 94.12 69 GLY A O 1
ATOM 538 N N . GLY A 1 70 ? -6.920 -1.908 -8.658 1.00 93.06 70 GLY A N 1
ATOM 539 C CA . GLY A 1 70 ? -7.410 -1.077 -7.563 1.00 93.06 70 GLY A CA 1
ATOM 540 C C . GLY A 1 70 ? -8.890 -0.708 -7.702 1.00 93.06 70 GLY A C 1
ATOM 541 O O . GLY A 1 70 ? -9.399 -0.509 -8.799 1.00 93.06 70 GLY A O 1
ATOM 542 N N . ILE A 1 71 ? -9.582 -0.547 -6.573 1.00 89.00 71 ILE A N 1
ATOM 543 C CA . ILE A 1 71 ? -11.038 -0.300 -6.526 1.00 89.00 71 ILE A CA 1
ATOM 544 C C . ILE A 1 71 ? -11.491 0.972 -7.264 1.00 89.00 71 ILE A C 1
ATOM 546 O O . ILE A 1 71 ? -12.642 1.085 -7.676 1.00 89.00 71 ILE A O 1
ATOM 550 N N . LEU A 1 72 ? -10.585 1.936 -7.441 1.00 91.88 72 LEU A N 1
ATOM 551 C CA . LEU A 1 72 ? -10.854 3.193 -8.142 1.00 91.88 72 LEU A CA 1
ATOM 552 C C . LEU A 1 72 ? -10.545 3.124 -9.644 1.00 91.88 72 LEU A C 1
ATOM 554 O O . LEU A 1 72 ? -10.688 4.129 -10.345 1.00 91.88 72 LEU A O 1
ATOM 558 N N . THR A 1 73 ? -10.103 1.976 -10.164 1.00 91.38 73 THR A N 1
ATOM 559 C CA . THR A 1 73 ? -9.862 1.827 -11.598 1.00 91.38 73 THR A CA 1
ATOM 560 C C . THR A 1 73 ? -11.175 1.557 -12.331 1.00 91.38 73 THR A C 1
ATOM 562 O O . THR A 1 73 ? -12.023 0.774 -11.921 1.00 91.38 73 THR A O 1
ATOM 565 N N . VAL A 1 74 ? -11.368 2.242 -13.460 1.00 89.19 74 VAL A N 1
ATOM 566 C CA . VAL A 1 74 ? -12.621 2.171 -14.239 1.00 89.19 74 VAL A CA 1
ATOM 567 C C . VAL A 1 74 ? -12.666 0.989 -15.213 1.00 89.19 74 VAL A C 1
ATOM 569 O O . VAL A 1 74 ? -13.623 0.839 -15.971 1.00 89.19 74 VAL A O 1
ATOM 572 N N . ARG A 1 75 ? -11.602 0.183 -15.280 1.00 87.44 75 ARG A N 1
ATOM 573 C CA . ARG A 1 75 ? -11.454 -0.906 -16.254 1.00 87.44 75 ARG A CA 1
ATOM 574 C C . ARG A 1 75 ? -11.332 -2.241 -15.538 1.00 87.44 75 ARG A C 1
ATOM 576 O O . ARG A 1 75 ? -10.826 -2.319 -14.430 1.00 87.44 75 ARG A O 1
ATOM 583 N N . ASN A 1 76 ? -11.733 -3.306 -16.228 1.00 94.31 76 ASN A N 1
ATOM 584 C CA . ASN A 1 76 ? -11.452 -4.664 -15.780 1.00 94.31 76 ASN A CA 1
ATOM 585 C C . ASN A 1 76 ? -9.937 -4.855 -15.578 1.00 94.31 76 ASN A C 1
ATOM 587 O O . ASN A 1 76 ? -9.157 -4.570 -16.492 1.00 94.31 76 ASN A O 1
ATOM 591 N N . ARG A 1 77 ? -9.554 -5.367 -14.404 1.00 94.12 77 ARG A N 1
ATOM 592 C CA . ARG A 1 77 ? -8.156 -5.523 -13.977 1.00 94.12 77 ARG A CA 1
ATOM 593 C C . ARG A 1 77 ? -7.294 -6.330 -14.950 1.00 94.12 77 ARG A C 1
ATOM 595 O O . ARG A 1 77 ? -6.214 -5.885 -15.317 1.00 94.12 77 ARG A O 1
ATOM 602 N N . PHE A 1 78 ? -7.812 -7.443 -15.471 1.00 95.62 78 PHE A N 1
ATOM 603 C CA . PHE A 1 78 ? -7.066 -8.315 -16.382 1.00 95.62 78 PHE A CA 1
ATOM 604 C C . PHE A 1 78 ? -6.831 -7.646 -17.739 1.00 95.62 78 PHE A C 1
ATOM 606 O O . PHE A 1 78 ? -5.726 -7.687 -18.273 1.00 95.62 78 PHE A O 1
ATOM 613 N N . LEU A 1 79 ? -7.851 -6.965 -18.274 1.00 95.50 79 LEU A N 1
ATOM 614 C CA . LEU A 1 79 ? -7.713 -6.200 -19.518 1.00 95.50 79 LEU A CA 1
ATOM 615 C C . LEU A 1 79 ? -6.794 -4.984 -19.351 1.00 95.50 79 LEU A C 1
ATOM 617 O O . LEU A 1 79 ? -6.116 -4.595 -20.298 1.00 95.50 79 LEU A O 1
ATOM 621 N N . ALA A 1 80 ? -6.785 -4.354 -18.174 1.00 93.69 80 ALA A N 1
ATOM 622 C CA . ALA A 1 80 ? -5.879 -3.249 -17.884 1.00 93.69 80 ALA A CA 1
ATOM 623 C C . ALA A 1 80 ? -4.418 -3.727 -17.847 1.00 93.69 80 ALA A C 1
ATOM 625 O O . ALA A 1 80 ? -3.581 -3.144 -18.539 1.00 93.69 80 ALA A O 1
ATOM 626 N N . SER A 1 81 ? -4.129 -4.812 -17.123 1.00 94.19 81 SER A N 1
ATOM 627 C CA . SER A 1 81 ? -2.790 -5.406 -17.055 1.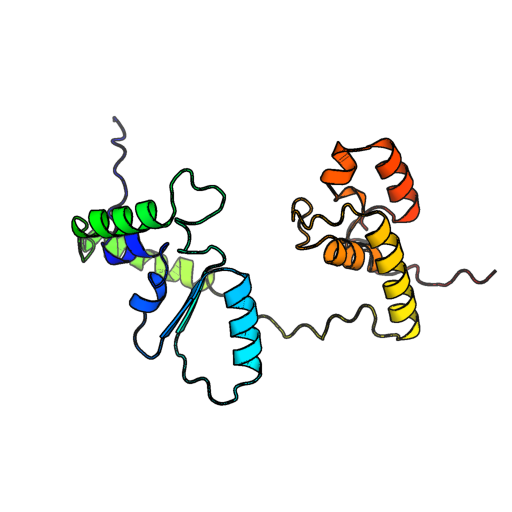00 94.19 81 SER A CA 1
ATOM 628 C C . SER A 1 81 ? -2.301 -5.943 -18.395 1.00 94.19 81 SER A C 1
ATOM 630 O O . SER A 1 81 ? -1.158 -5.689 -18.777 1.00 94.19 81 SER A O 1
ATOM 632 N N . GLU A 1 82 ? -3.155 -6.638 -19.153 1.00 95.50 82 GLU A N 1
ATOM 633 C CA . GLU A 1 82 ? -2.817 -7.111 -20.500 1.00 95.50 82 GLU A CA 1
ATOM 634 C C . GLU A 1 82 ? -2.392 -5.940 -21.395 1.00 95.50 82 GLU A C 1
ATOM 636 O O . GLU A 1 82 ? -1.297 -5.961 -21.959 1.00 95.50 82 GLU A O 1
ATOM 641 N N . ARG A 1 83 ? -3.187 -4.863 -21.433 1.00 94.31 83 ARG A N 1
ATOM 642 C CA . ARG A 1 83 ? -2.891 -3.684 -22.257 1.00 94.31 83 ARG A CA 1
ATOM 643 C C . ARG A 1 83 ? -1.641 -2.947 -21.814 1.00 94.31 83 ARG A C 1
ATOM 645 O O . ARG A 1 83 ? -0.858 -2.543 -22.667 1.00 94.31 83 ARG A O 1
ATOM 652 N N . LEU A 1 84 ? -1.429 -2.776 -20.509 1.00 93.12 84 LEU A N 1
ATOM 653 C CA . LEU A 1 84 ? -0.199 -2.174 -19.987 1.00 93.12 84 LEU A CA 1
ATOM 654 C C . LEU A 1 84 ? 1.022 -3.003 -20.390 1.00 93.12 84 LEU A C 1
ATOM 656 O O . LEU A 1 84 ? 2.019 -2.452 -20.861 1.00 93.12 84 LEU A O 1
ATOM 660 N N . ARG A 1 85 ? 0.930 -4.334 -20.297 1.00 93.44 85 ARG A N 1
ATOM 661 C CA . ARG A 1 85 ? 1.988 -5.243 -20.743 1.00 93.44 85 ARG A CA 1
ATOM 662 C C . ARG A 1 85 ? 2.213 -5.143 -22.248 1.00 93.44 85 ARG A C 1
ATOM 664 O O . ARG A 1 85 ? 3.367 -5.060 -22.662 1.00 93.44 85 ARG A O 1
ATOM 671 N N . HIS A 1 86 ? 1.158 -5.084 -23.053 1.00 95.38 86 HIS A N 1
ATOM 672 C CA . HIS A 1 86 ? 1.259 -4.898 -24.497 1.00 95.38 86 HIS A CA 1
ATOM 673 C C . HIS A 1 86 ? 1.912 -3.551 -24.853 1.00 95.38 86 HIS A C 1
ATOM 675 O O . HIS A 1 86 ? 2.929 -3.519 -25.544 1.00 95.38 86 HIS A O 1
ATOM 681 N N . TRP A 1 87 ? 1.416 -2.436 -24.308 1.00 93.94 87 TRP A N 1
ATOM 682 C CA . TRP A 1 87 ? 1.959 -1.095 -24.554 1.00 93.94 87 TRP A CA 1
ATOM 683 C C . TRP A 1 87 ? 3.398 -0.940 -24.077 1.00 93.94 87 TRP A C 1
ATOM 685 O O . TRP A 1 87 ? 4.197 -0.308 -24.758 1.00 93.94 87 TRP A O 1
ATOM 695 N N . SER A 1 88 ? 3.780 -1.576 -22.969 1.00 93.50 88 SER A N 1
ATOM 696 C CA . SER A 1 88 ? 5.166 -1.538 -22.491 1.00 93.50 88 SER A CA 1
ATOM 697 C C . SER A 1 88 ? 6.176 -2.072 -23.519 1.00 93.50 88 SER A C 1
ATOM 699 O O . SER A 1 88 ? 7.356 -1.719 -23.479 1.00 93.50 88 SER A O 1
ATOM 701 N N . GLN A 1 89 ? 5.743 -2.905 -24.473 1.00 94.38 89 GLN A N 1
ATOM 702 C CA . GLN A 1 89 ? 6.625 -3.441 -25.507 1.00 94.38 89 GLN A CA 1
ATOM 703 C C . GLN A 1 89 ? 7.122 -2.358 -26.471 1.00 94.38 89 GLN A C 1
ATOM 705 O O . GLN A 1 89 ? 8.234 -2.494 -26.984 1.00 94.38 89 GLN A O 1
ATOM 710 N N . THR A 1 90 ? 6.359 -1.278 -26.662 1.00 93.88 90 THR A N 1
ATOM 711 C CA . THR A 1 90 ? 6.738 -0.144 -27.521 1.00 93.88 90 THR A CA 1
ATOM 712 C C . THR A 1 90 ? 7.681 0.838 -26.821 1.00 93.88 90 THR A C 1
ATOM 714 O O . THR A 1 90 ? 8.293 1.681 -27.475 1.00 93.88 90 THR A O 1
ATOM 717 N N . LEU A 1 91 ? 7.832 0.716 -25.499 1.00 93.12 91 LEU A N 1
ATOM 718 C CA . LEU A 1 91 ? 8.680 1.585 -24.692 1.00 93.12 91 LEU A CA 1
ATOM 719 C C . LEU A 1 91 ? 10.152 1.157 -24.759 1.00 93.12 91 LEU A C 1
ATOM 721 O O . LEU A 1 91 ? 10.457 -0.039 -24.888 1.00 93.12 91 LEU A O 1
ATOM 725 N N . PRO A 1 92 ? 11.088 2.115 -24.635 1.00 93.88 92 PRO A N 1
ATOM 726 C CA . PRO A 1 92 ? 12.510 1.817 -24.684 1.00 93.88 92 PRO A CA 1
ATOM 727 C C . PRO A 1 92 ? 12.935 0.940 -23.500 1.00 93.88 92 PRO A C 1
ATOM 729 O O . PRO A 1 92 ? 12.357 0.989 -22.412 1.00 93.88 92 PRO A O 1
ATOM 732 N N . LYS A 1 93 ? 13.973 0.124 -23.697 1.00 92.56 93 LYS A N 1
ATOM 733 C CA . LYS A 1 93 ? 14.557 -0.676 -22.607 1.00 92.56 93 LYS A CA 1
ATOM 734 C C . LYS A 1 93 ? 15.372 0.187 -21.644 1.00 92.56 93 LYS A C 1
ATOM 736 O O . LYS A 1 93 ? 15.338 -0.051 -20.441 1.00 92.56 93 LYS A O 1
ATOM 741 N N . GLU A 1 94 ? 16.047 1.198 -22.178 1.00 92.38 94 GLU A N 1
ATOM 742 C CA . GLU A 1 94 ? 16.932 2.101 -21.446 1.00 92.38 94 GLU A CA 1
ATOM 743 C C . GLU A 1 94 ? 16.553 3.555 -21.727 1.00 92.38 94 GLU A C 1
ATOM 745 O O . GLU A 1 94 ? 16.046 3.884 -22.801 1.00 92.38 94 GLU A O 1
ATOM 750 N N . LEU A 1 95 ? 16.770 4.426 -20.744 1.00 92.62 95 LEU A N 1
ATOM 751 C CA . LEU A 1 95 ? 16.546 5.861 -20.901 1.00 92.62 95 LEU A CA 1
ATOM 752 C C . LEU A 1 95 ? 17.743 6.522 -21.601 1.00 92.62 95 LEU A C 1
ATOM 754 O O . LEU A 1 95 ? 18.859 6.009 -21.526 1.00 92.62 95 LEU A O 1
ATOM 758 N N . PRO A 1 96 ? 17.555 7.697 -22.225 1.00 92.50 96 PRO A N 1
ATOM 759 C CA . PRO A 1 96 ? 18.670 8.480 -22.745 1.00 92.50 96 PRO A CA 1
ATOM 760 C C . PRO A 1 96 ? 19.709 8.789 -21.648 1.00 92.50 96 PRO A C 1
ATOM 762 O O . PRO A 1 96 ? 19.307 9.144 -20.534 1.00 92.50 96 PRO A O 1
ATOM 765 N N . PRO A 1 97 ? 21.026 8.758 -21.943 1.00 93.62 97 PRO A N 1
ATOM 766 C CA . PRO A 1 97 ? 22.074 9.007 -20.946 1.00 93.62 97 PRO A CA 1
ATOM 767 C C . PRO A 1 97 ? 21.930 10.341 -20.206 1.00 93.62 97 PRO A C 1
ATOM 769 O O . PRO A 1 97 ? 22.194 10.425 -19.010 1.00 93.62 97 PRO A O 1
ATOM 772 N N . SER A 1 98 ? 21.452 11.383 -20.891 1.00 92.31 98 SER A N 1
ATOM 773 C CA . SER A 1 98 ? 21.183 12.692 -20.286 1.00 92.31 98 SER A CA 1
ATOM 774 C C . SER A 1 98 ? 20.081 12.640 -19.223 1.00 92.31 98 SER A C 1
ATOM 776 O O . SER A 1 98 ? 20.187 13.306 -18.194 1.00 92.31 98 SER A O 1
ATOM 778 N N . LEU A 1 99 ? 19.039 11.832 -19.443 1.00 90.50 99 LEU A N 1
ATOM 779 C CA . LEU A 1 99 ? 17.955 11.637 -18.484 1.00 90.50 99 LEU A CA 1
ATOM 780 C C . LEU A 1 99 ? 18.407 10.766 -17.311 1.00 90.50 99 LEU A C 1
ATOM 782 O O . LEU A 1 99 ? 18.088 11.099 -16.173 1.00 90.50 99 LEU A O 1
ATOM 786 N N . ILE A 1 100 ? 19.191 9.714 -17.576 1.00 91.50 100 ILE A N 1
ATOM 787 C CA . ILE A 1 100 ? 19.823 8.900 -16.527 1.00 91.50 100 ILE A CA 1
ATOM 788 C C . ILE A 1 100 ? 20.662 9.799 -15.624 1.00 91.50 100 ILE A C 1
ATOM 790 O O . ILE A 1 100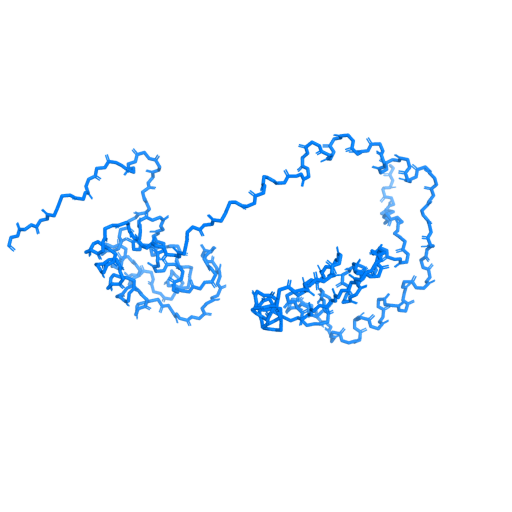 ? 20.422 9.828 -14.423 1.00 91.50 100 ILE A O 1
ATOM 794 N N . LYS A 1 101 ? 21.562 10.608 -16.200 1.00 93.50 101 LYS A N 1
ATOM 795 C CA . LYS A 1 101 ? 22.386 11.551 -15.438 1.00 93.50 101 LYS A CA 1
ATOM 796 C C . LYS A 1 101 ? 21.524 12.486 -14.591 1.00 93.50 101 LYS A C 1
ATOM 798 O O . LYS A 1 101 ? 21.767 12.612 -13.401 1.00 93.50 101 LYS A O 1
ATOM 803 N N . ARG A 1 102 ? 20.472 13.079 -15.168 1.00 90.94 102 ARG A N 1
ATOM 804 C CA . ARG A 1 102 ? 19.564 13.973 -14.430 1.00 90.94 102 ARG A CA 1
ATOM 805 C C . ARG A 1 102 ? 18.896 13.288 -13.233 1.00 90.94 102 ARG A C 1
ATOM 807 O O . ARG A 1 102 ? 18.705 13.939 -12.213 1.00 90.94 102 ARG A O 1
ATOM 814 N N . ILE A 1 103 ? 18.520 12.013 -13.363 1.00 89.38 103 ILE A N 1
ATOM 815 C CA . ILE A 1 103 ? 17.937 11.215 -12.274 1.00 89.38 103 ILE A CA 1
ATOM 816 C C . ILE A 1 103 ? 19.009 10.896 -11.225 1.00 89.38 103 ILE A C 1
ATOM 818 O O . ILE A 1 103 ? 18.790 11.125 -10.040 1.00 89.38 103 ILE A O 1
ATOM 822 N N . THR A 1 104 ? 20.178 10.412 -11.645 1.00 91.38 104 THR A N 1
ATOM 823 C CA . THR A 1 104 ? 21.271 10.028 -10.741 1.00 91.38 104 THR A CA 1
ATOM 824 C C . THR A 1 104 ? 21.876 11.225 -10.005 1.00 91.38 104 THR A C 1
ATOM 826 O O . THR A 1 104 ? 22.257 11.082 -8.848 1.00 91.38 104 THR A O 1
ATOM 829 N N . ASP A 1 105 ? 21.887 12.417 -10.608 1.00 94.00 105 ASP A N 1
ATOM 830 C CA . ASP A 1 105 ? 22.310 13.663 -9.954 1.00 94.00 105 ASP A CA 1
ATOM 831 C C . ASP A 1 105 ? 21.422 13.996 -8.725 1.00 94.00 105 ASP A C 1
ATOM 833 O O . ASP A 1 105 ? 21.846 14.745 -7.850 1.00 94.00 105 ASP A O 1
ATOM 837 N N . GLN A 1 106 ? 20.210 13.425 -8.613 1.00 89.94 106 GLN A N 1
ATOM 838 C CA . GLN A 1 106 ? 19.340 13.577 -7.432 1.00 89.94 106 GLN A CA 1
ATOM 839 C C . GLN A 1 106 ? 19.715 12.646 -6.269 1.00 89.94 106 GLN A C 1
ATOM 841 O O . GLN A 1 106 ? 19.161 12.787 -5.180 1.00 89.94 106 GLN A O 1
ATOM 846 N N . ASN A 1 107 ? 20.620 11.682 -6.473 1.00 89.00 107 ASN A N 1
ATOM 847 C CA . ASN A 1 107 ? 20.877 10.611 -5.510 1.00 89.00 107 ASN A CA 1
ATOM 848 C C . ASN A 1 107 ? 21.328 11.151 -4.146 1.00 89.00 107 ASN A C 1
ATOM 850 O O . ASN A 1 107 ? 20.805 10.726 -3.127 1.00 89.00 107 ASN A O 1
ATOM 854 N N . GLU A 1 108 ? 22.220 12.145 -4.104 1.00 87.69 108 GLU A N 1
ATOM 855 C CA . GLU A 1 108 ? 22.678 12.714 -2.828 1.00 87.69 108 GLU A CA 1
ATOM 856 C C . GLU A 1 108 ? 21.536 13.379 -2.039 1.00 87.69 108 GLU A C 1
ATOM 858 O O . GLU A 1 108 ? 21.441 13.229 -0.819 1.00 87.69 108 GLU A O 1
ATOM 863 N N . ALA A 1 109 ? 20.646 14.091 -2.737 1.00 86.81 109 ALA A N 1
ATOM 864 C CA . ALA A 1 109 ? 19.487 14.729 -2.124 1.00 86.81 109 ALA A CA 1
ATOM 865 C C . ALA A 1 109 ? 18.469 13.692 -1.628 1.00 86.81 109 ALA A C 1
ATOM 867 O O . ALA A 1 109 ? 17.895 13.858 -0.555 1.00 86.81 109 ALA A O 1
ATOM 868 N N . LEU A 1 110 ? 18.253 12.613 -2.383 1.00 86.94 110 LEU A N 1
ATOM 869 C CA . LEU A 1 110 ? 17.301 11.565 -2.022 1.00 86.94 110 LEU A CA 1
ATOM 870 C C . LEU A 1 110 ? 17.841 10.636 -0.932 1.00 86.94 110 LEU A C 1
ATOM 872 O O . LEU A 1 110 ? 17.103 10.305 -0.015 1.00 86.94 110 LEU A O 1
ATOM 876 N N . ALA A 1 111 ? 19.117 10.251 -0.974 1.00 84.12 111 ALA A N 1
ATOM 877 C CA . ALA A 1 111 ? 19.726 9.334 -0.009 1.00 84.12 111 ALA A CA 1
ATOM 878 C C . ALA A 1 111 ? 19.616 9.844 1.435 1.00 84.12 111 ALA A C 1
ATOM 880 O O . ALA A 1 111 ? 19.421 9.051 2.350 1.00 84.12 111 ALA A O 1
ATOM 881 N N . LYS A 1 112 ? 19.671 11.166 1.637 1.00 79.12 112 LYS A N 1
ATOM 882 C CA . LYS A 1 112 ? 19.485 11.797 2.954 1.00 79.12 112 LYS A CA 1
ATOM 883 C C . LYS A 1 112 ? 18.034 11.752 3.458 1.00 79.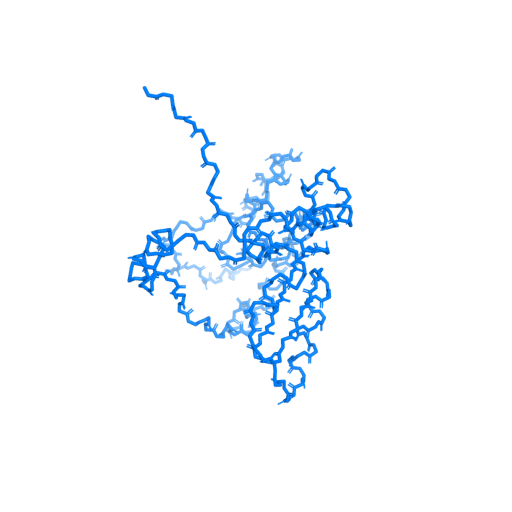12 112 LYS A C 1
ATOM 885 O O . LYS A 1 112 ? 17.819 11.955 4.642 1.00 79.12 112 LYS A O 1
ATOM 890 N N . ASN A 1 113 ? 17.063 11.506 2.575 1.00 79.62 113 ASN A N 1
ATOM 891 C CA . ASN A 1 113 ? 15.625 11.618 2.854 1.00 79.62 113 ASN A CA 1
ATOM 892 C C . ASN A 1 113 ? 14.825 10.323 2.595 1.00 79.62 113 ASN A C 1
ATOM 894 O O . ASN A 1 113 ? 13.629 10.287 2.864 1.00 79.62 113 ASN A O 1
ATOM 898 N N . LEU A 1 114 ? 15.445 9.285 2.022 1.00 76.81 114 LEU A N 1
ATOM 899 C CA . LEU A 1 114 ? 14.778 8.036 1.629 1.00 76.81 114 LEU A CA 1
ATOM 900 C C . LEU A 1 114 ? 14.655 7.026 2.771 1.00 76.81 114 LEU A C 1
ATOM 902 O O . LEU A 1 114 ? 13.776 6.168 2.725 1.00 76.81 114 LEU A O 1
ATOM 906 N N . TYR A 1 115 ? 15.544 7.090 3.759 1.00 73.19 115 TYR A N 1
ATOM 907 C CA . TYR A 1 115 ? 15.545 6.139 4.861 1.00 73.19 115 TYR A CA 1
ATOM 908 C C . TYR A 1 115 ? 14.628 6.637 5.970 1.00 73.19 115 TYR A C 1
ATOM 910 O O . TYR A 1 115 ? 14.843 7.703 6.542 1.00 73.19 115 TYR A O 1
ATOM 918 N N . LEU A 1 116 ? 13.604 5.841 6.256 1.00 74.94 116 LEU A N 1
ATOM 919 C CA . LEU A 1 116 ? 12.917 5.900 7.535 1.00 74.94 116 LEU A CA 1
ATOM 920 C C . LEU A 1 116 ? 13.784 5.176 8.561 1.00 74.94 116 LEU A C 1
ATOM 922 O O . LEU A 1 116 ? 14.441 4.183 8.227 1.00 74.94 116 LEU A O 1
ATOM 926 N N . ASP A 1 117 ? 13.769 5.655 9.802 1.00 78.56 117 ASP A N 1
ATOM 927 C CA . ASP A 1 117 ? 14.339 4.887 10.901 1.00 78.56 117 ASP A CA 1
ATOM 928 C C . ASP A 1 117 ? 13.686 3.496 10.925 1.00 78.56 117 ASP A C 1
ATOM 930 O O . ASP A 1 117 ? 12.469 3.394 10.712 1.00 78.56 117 ASP A O 1
ATOM 934 N N . PRO A 1 118 ? 14.461 2.418 11.158 1.00 76.62 118 PRO A N 1
ATOM 935 C CA . PRO A 1 118 ? 13.898 1.085 11.264 1.00 76.62 118 PRO A CA 1
ATOM 936 C C . PRO A 1 118 ? 12.738 1.093 12.264 1.00 76.62 118 PRO A C 1
ATOM 938 O O . PRO A 1 118 ? 12.910 1.609 13.381 1.00 76.62 118 PRO A O 1
ATOM 941 N N . PRO A 1 119 ? 11.565 0.548 11.890 1.00 72.75 119 PRO A N 1
ATOM 942 C CA . PRO A 1 119 ? 10.441 0.498 12.802 1.00 72.75 119 PRO A CA 1
ATOM 943 C C . PRO A 1 119 ? 10.879 -0.269 14.046 1.00 72.75 119 PRO A C 1
ATOM 945 O O . PRO A 1 119 ? 11.373 -1.393 13.961 1.00 72.75 119 PRO A O 1
ATOM 948 N N . GLN A 1 120 ? 10.739 0.363 15.206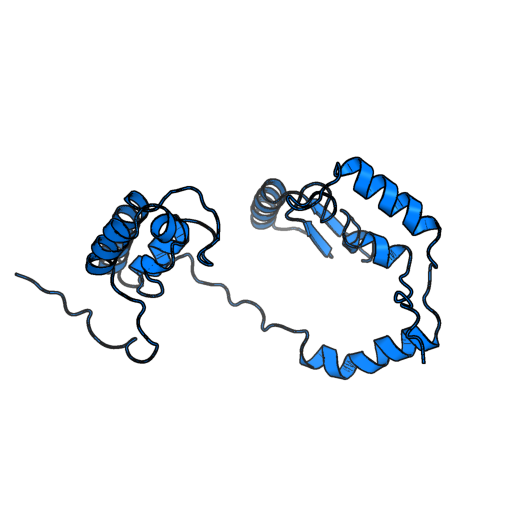 1.00 75.81 120 GLN A N 1
ATOM 949 C CA . GLN A 1 120 ? 10.965 -0.332 16.463 1.00 75.81 120 GLN A CA 1
ATOM 950 C C . GLN A 1 120 ? 9.825 -1.331 16.665 1.00 75.81 120 GLN A C 1
ATOM 952 O O . GLN A 1 120 ? 8.677 -0.991 16.345 1.00 75.81 120 GLN A O 1
ATOM 957 N N . PRO A 1 121 ? 10.103 -2.540 17.186 1.00 68.88 121 PRO A N 1
ATOM 958 C CA . PRO A 1 121 ? 9.044 -3.459 17.562 1.00 68.88 121 PRO A CA 1
ATOM 959 C C . PRO A 1 121 ? 8.140 -2.730 18.552 1.00 68.88 121 PRO A C 1
ATOM 961 O O . PRO A 1 121 ? 8.560 -2.366 19.652 1.00 68.88 121 PRO A O 1
ATOM 964 N N . LYS A 1 122 ? 6.901 -2.458 18.141 1.00 62.75 122 LYS A N 1
ATOM 965 C CA . LYS A 1 122 ? 5.880 -2.067 19.104 1.00 62.75 122 LYS A CA 1
ATOM 966 C C . LYS A 1 122 ? 5.659 -3.294 19.981 1.00 62.75 122 LYS A C 1
ATOM 968 O O . LYS A 1 122 ? 5.526 -4.396 19.448 1.00 62.75 122 LYS A O 1
ATOM 973 N N . GLY A 1 123 ? 5.648 -3.113 21.302 1.00 59.28 123 GLY A N 1
ATOM 974 C CA . GLY A 1 123 ? 5.122 -4.150 22.189 1.00 59.28 123 GLY A CA 1
ATOM 975 C C . GLY A 1 123 ? 3.766 -4.613 21.654 1.00 59.28 123 GLY A C 1
ATOM 976 O O . GLY A 1 123 ? 3.060 -3.819 21.016 1.00 59.28 123 GLY A O 1
ATOM 977 N N . ALA A 1 124 ? 3.431 -5.893 21.854 1.00 58.22 124 ALA A N 1
ATOM 978 C CA . ALA A 1 124 ? 2.085 -6.397 21.576 1.00 58.22 124 ALA A CA 1
ATOM 979 C C . ALA A 1 124 ? 1.066 -5.367 22.082 1.00 58.22 124 ALA A C 1
ATOM 981 O O . ALA A 1 124 ? 1.343 -4.767 23.111 1.00 58.22 124 ALA A O 1
ATOM 982 N N . MET A 1 125 ? -0.025 -5.100 21.348 1.00 60.53 125 MET A N 1
ATOM 983 C CA . MET A 1 125 ? -0.986 -4.019 21.643 1.00 60.53 125 MET A CA 1
ATOM 984 C C . MET A 1 125 ? -1.376 -3.973 23.134 1.00 60.53 125 MET A C 1
ATOM 986 O O . MET A 1 125 ? -2.346 -4.595 23.563 1.00 60.53 125 MET A O 1
ATOM 990 N N . GLU A 1 126 ? -0.609 -3.236 23.929 1.00 68.12 126 GLU A N 1
ATOM 991 C CA . GLU A 1 126 ? -0.786 -3.115 25.366 1.00 68.12 126 GLU A CA 1
ATOM 992 C C . GLU A 1 126 ? -1.621 -1.864 25.590 1.00 68.12 126 GLU A C 1
ATOM 994 O O . GLU A 1 126 ? -1.187 -0.745 25.322 1.00 68.12 126 GLU A O 1
ATOM 999 N N . LEU A 1 127 ? -2.857 -2.055 26.054 1.00 76.94 127 LEU A N 1
ATOM 1000 C CA . LEU A 1 127 ? -3.747 -0.940 26.378 1.00 76.94 127 LEU A CA 1
ATOM 1001 C C . LEU A 1 127 ? -3.221 -0.136 27.578 1.00 76.94 127 LEU A C 1
ATOM 1003 O O . LEU A 1 127 ? -3.453 1.072 27.659 1.00 76.94 127 LEU A O 1
ATOM 1007 N N . ASP A 1 128 ? -2.542 -0.798 28.517 1.00 78.19 128 ASP A N 1
ATOM 1008 C CA . ASP A 1 128 ? -1.850 -0.203 29.662 1.00 78.19 128 ASP A CA 1
ATOM 1009 C C . ASP A 1 128 ? -0.802 -1.186 30.219 1.00 78.19 128 ASP A C 1
ATOM 1011 O O . ASP A 1 128 ? -0.936 -2.393 30.023 1.00 78.19 128 ASP A O 1
ATOM 1015 N N . GLN A 1 129 ? 0.200 -0.676 30.942 1.00 80.56 129 GLN A N 1
ATOM 1016 C CA . GLN A 1 129 ? 1.162 -1.508 31.680 1.00 80.56 129 GLN A CA 1
ATOM 1017 C C . GLN A 1 129 ? 0.542 -2.090 32.960 1.00 80.56 129 GLN A C 1
ATOM 1019 O O . GLN A 1 129 ? 0.938 -3.164 33.413 1.00 80.56 129 GLN A O 1
ATOM 1024 N N . ASP A 1 130 ? -0.428 -1.388 33.557 1.00 86.44 130 ASP A N 1
ATOM 1025 C CA . ASP A 1 130 ? -1.200 -1.881 34.694 1.00 86.44 130 ASP A CA 1
ATOM 1026 C C . ASP A 1 130 ? -2.370 -2.746 34.204 1.00 86.44 130 ASP A C 1
ATOM 1028 O O . ASP A 1 130 ? -3.239 -2.287 33.462 1.00 86.44 130 ASP A O 1
ATOM 1032 N N . ILE A 1 131 ? -2.418 -4.006 34.645 1.00 83.75 131 ILE A N 1
ATOM 1033 C CA . ILE A 1 131 ? -3.441 -4.976 34.221 1.00 83.75 131 ILE A CA 1
ATOM 1034 C C . ILE A 1 131 ? -4.859 -4.477 34.540 1.00 83.75 131 ILE A C 1
ATOM 1036 O O . ILE A 1 131 ? -5.771 -4.654 33.731 1.00 83.75 131 ILE A O 1
ATOM 1040 N N . GLY A 1 132 ? -5.061 -3.841 35.698 1.00 88.00 132 GLY A N 1
ATOM 1041 C CA . GLY A 1 132 ? -6.359 -3.299 36.092 1.00 88.00 132 GLY A CA 1
ATOM 1042 C C . GLY A 1 132 ? -6.807 -2.181 35.153 1.00 88.00 132 GLY A C 1
ATOM 1043 O O . GLY A 1 132 ? -7.939 -2.188 34.663 1.00 88.00 132 GLY A O 1
ATOM 1044 N N . LYS A 1 133 ? -5.894 -1.266 34.815 1.00 87.69 133 LYS A N 1
ATOM 1045 C CA . LYS A 1 133 ? -6.155 -0.208 33.827 1.00 87.69 133 LYS A CA 1
ATOM 1046 C C . LYS A 1 133 ? -6.364 -0.760 32.421 1.00 87.69 133 LYS A C 1
ATOM 1048 O O . LYS A 1 133 ? -7.218 -0.253 31.694 1.00 87.69 133 LYS A O 1
ATOM 1053 N N . ALA A 1 134 ? -5.631 -1.802 32.039 1.00 87.50 134 ALA A N 1
ATOM 1054 C CA . ALA A 1 134 ? -5.786 -2.461 30.749 1.00 87.50 134 ALA A CA 1
ATOM 1055 C C . ALA A 1 134 ? -7.176 -3.103 30.610 1.00 87.50 134 ALA A C 1
ATOM 1057 O O . ALA A 1 134 ? -7.826 -2.922 29.581 1.00 87.50 134 ALA A O 1
ATOM 1058 N N . LEU A 1 135 ? -7.673 -3.776 31.656 1.00 88.44 135 LEU A N 1
ATOM 1059 C CA . LEU A 1 135 ? -9.030 -4.339 31.690 1.00 88.44 135 LEU A CA 1
ATOM 1060 C C . LEU A 1 135 ? -10.104 -3.250 31.599 1.00 88.44 135 LEU A C 1
ATOM 1062 O O . LEU A 1 135 ? -11.037 -3.377 30.807 1.00 88.44 135 LEU A O 1
ATOM 1066 N N . TYR A 1 136 ? -9.939 -2.152 32.340 1.00 90.62 136 TYR A N 1
ATOM 1067 C CA . TYR A 1 136 ? -10.846 -1.006 32.256 1.00 90.62 136 TYR A CA 1
ATOM 1068 C C . TYR A 1 136 ? -10.877 -0.400 30.844 1.00 90.62 136 TYR A C 1
ATOM 1070 O O . TYR A 1 136 ? -11.944 -0.151 30.279 1.00 90.62 136 TYR A O 1
ATOM 1078 N N . LYS A 1 137 ? -9.706 -0.201 30.226 1.00 90.06 137 LYS A N 1
ATOM 1079 C CA . LYS A 1 137 ? -9.607 0.281 28.843 1.00 90.06 137 LYS A CA 1
ATOM 1080 C C . LYS A 1 137 ? -10.230 -0.702 27.857 1.00 90.06 137 LYS A C 1
ATOM 1082 O O . LYS A 1 137 ? -10.894 -0.255 26.929 1.00 90.06 137 LYS A O 1
ATOM 1087 N N . LEU A 1 138 ? -10.073 -2.008 28.055 1.00 91.75 138 LEU A N 1
ATOM 1088 C CA . LEU A 1 138 ? -10.686 -3.022 27.197 1.00 91.75 138 LEU A CA 1
ATOM 1089 C C . LEU A 1 138 ? -12.218 -2.958 27.258 1.00 91.75 138 LEU A C 1
ATOM 1091 O O . LEU A 1 138 ? -12.877 -2.958 26.218 1.00 91.75 138 LEU A O 1
ATOM 1095 N N . GLU A 1 139 ? -12.795 -2.834 28.454 1.00 93.44 139 GLU A N 1
ATOM 1096 C CA . GLU A 1 139 ? -14.240 -2.643 28.614 1.00 93.44 139 GLU A CA 1
ATOM 1097 C C . GLU A 1 139 ? -14.711 -1.363 27.910 1.00 93.44 139 GLU A C 1
ATOM 1099 O O . GLU A 1 139 ? -15.692 -1.370 27.160 1.00 93.44 139 GLU A O 1
ATOM 1104 N N . LYS A 1 140 ? -13.943 -0.280 28.058 1.00 93.12 140 LYS A N 1
ATOM 1105 C CA . LYS A 1 140 ? -14.177 0.986 27.364 1.00 93.12 140 LYS A CA 1
ATOM 1106 C C . LYS A 1 140 ? -14.172 0.826 25.839 1.00 93.12 140 LYS A C 1
ATOM 1108 O O . LYS A 1 140 ? -15.065 1.344 25.169 1.00 93.12 140 LYS A O 1
ATOM 1113 N N . VAL A 1 141 ? -13.212 0.078 25.287 1.00 94.69 141 VAL A N 1
ATOM 1114 C CA . VAL A 1 141 ? -13.143 -0.249 23.851 1.00 94.69 141 VAL A CA 1
ATOM 1115 C C . VAL A 1 141 ? -14.421 -0.941 23.394 1.00 94.69 141 VAL A C 1
ATOM 1117 O O . VAL A 1 141 ? -14.986 -0.544 22.378 1.00 94.69 141 VAL A O 1
ATOM 1120 N N . HIS A 1 142 ? -14.919 -1.927 24.144 1.00 94.94 142 HIS A N 1
ATOM 1121 C CA . HIS A 1 142 ? -16.163 -2.621 23.803 1.00 94.94 142 HIS A CA 1
ATOM 1122 C C . HIS A 1 142 ? -17.381 -1.687 23.796 1.00 94.94 142 HIS A C 1
ATOM 1124 O O . HIS A 1 142 ? -18.189 -1.748 22.868 1.00 94.94 142 HIS A O 1
ATOM 1130 N N . GLN A 1 143 ? -17.490 -0.790 24.781 1.00 95.12 143 GLN A N 1
ATOM 1131 C CA . GLN A 1 143 ? -18.582 0.188 24.855 1.00 95.12 143 GLN A CA 1
ATOM 1132 C C . GLN A 1 143 ? -18.547 1.185 23.685 1.00 95.12 143 GLN A C 1
ATOM 1134 O O . GLN A 1 143 ? -19.584 1.485 23.094 1.00 95.12 143 GLN A O 1
ATOM 1139 N N . ILE A 1 144 ? -17.359 1.674 23.313 1.00 94.88 144 ILE A N 1
ATOM 1140 C CA . ILE A 1 144 ? -17.190 2.581 22.168 1.00 94.88 144 ILE A CA 1
ATOM 1141 C C . ILE A 1 144 ? -17.473 1.846 20.855 1.00 94.88 144 ILE A C 1
ATOM 1143 O O . ILE A 1 144 ? -18.169 2.367 19.985 1.00 94.88 144 ILE A O 1
ATOM 1147 N N . LEU A 1 145 ? -16.962 0.625 20.701 1.00 95.19 145 LEU A N 1
ATOM 1148 C CA . LEU A 1 145 ? -17.151 -0.163 19.488 1.00 95.19 145 LEU A CA 1
ATOM 1149 C C . LEU A 1 145 ? -18.635 -0.441 19.215 1.00 95.19 145 LEU A C 1
ATOM 1151 O O . LEU A 1 145 ? -19.047 -0.394 18.060 1.00 95.19 145 LEU A O 1
ATOM 1155 N N . ALA A 1 146 ? -19.439 -0.647 20.263 1.00 94.81 146 ALA A N 1
ATOM 1156 C CA . ALA A 1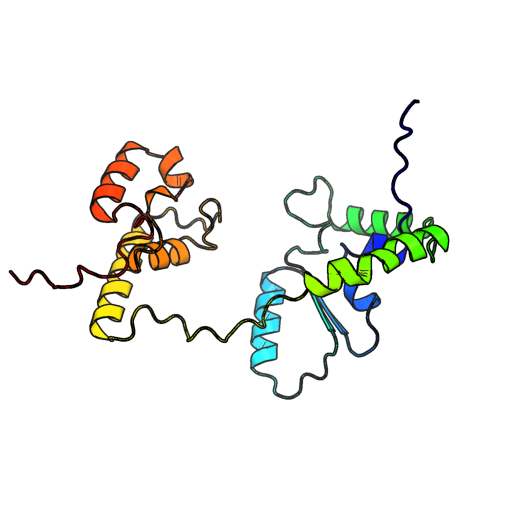 146 ? -20.880 -0.873 20.152 1.00 94.81 146 ALA A CA 1
ATOM 1157 C C . ALA A 1 146 ? -21.658 0.310 19.542 1.00 94.81 146 ALA A C 1
ATOM 1159 O O . ALA A 1 146 ? -22.731 0.102 18.979 1.00 94.81 146 ALA A O 1
ATOM 1160 N N . VAL A 1 147 ? -21.133 1.538 19.638 1.00 92.75 147 VAL A N 1
ATOM 1161 C CA . VAL A 1 147 ? -21.756 2.740 19.048 1.00 92.75 147 VAL A CA 1
ATOM 1162 C C . VAL A 1 147 ? -21.120 3.158 17.721 1.00 92.75 147 VAL A C 1
ATOM 1164 O O . VAL A 1 147 ? -21.650 4.024 17.021 1.00 92.75 147 VAL A O 1
ATOM 1167 N N . LEU A 1 148 ? -19.978 2.570 17.353 1.00 94.81 148 LEU A N 1
ATOM 1168 C CA . LEU A 1 148 ? -19.341 2.833 16.068 1.00 94.81 148 LEU A CA 1
ATOM 1169 C C . LEU A 1 148 ? -20.052 2.079 14.930 1.00 94.81 148 LEU A C 1
ATOM 1171 O O . LEU A 1 148 ? -20.653 1.032 15.151 1.00 94.81 148 LEU A O 1
ATOM 1175 N N . PRO A 1 149 ? -19.962 2.565 13.676 1.00 93.19 149 PRO A N 1
ATOM 1176 C CA . PRO A 1 149 ? -20.691 1.966 12.554 1.00 93.19 149 PRO A CA 1
ATOM 1177 C C . PRO A 1 149 ? -20.302 0.524 12.194 1.00 93.19 149 PRO A C 1
ATOM 1179 O O . PRO A 1 149 ? -21.070 -0.136 11.504 1.00 93.19 149 PRO A O 1
ATOM 1182 N N . GLY A 1 150 ? -19.106 0.062 12.580 1.00 93.69 150 GLY A N 1
ATOM 1183 C CA . GLY A 1 150 ? -18.630 -1.302 12.308 1.00 93.69 150 GLY A CA 1
ATOM 1184 C C . GLY A 1 150 ? -18.348 -1.624 10.834 1.00 93.69 150 GLY A C 1
ATOM 1185 O O . GLY A 1 150 ? -18.302 -2.791 10.473 1.00 93.69 150 GLY A O 1
ATOM 1186 N N . ILE A 1 151 ? -18.195 -0.609 9.972 1.00 93.25 151 ILE A N 1
ATOM 1187 C CA . ILE A 1 151 ? -17.978 -0.787 8.520 1.00 93.25 151 ILE A CA 1
ATOM 1188 C C . ILE A 1 151 ? -16.512 -0.657 8.083 1.00 93.25 151 ILE A C 1
ATOM 1190 O O . ILE A 1 151 ? -16.243 -0.693 6.887 1.00 93.25 151 ILE A O 1
ATOM 1194 N N . ASP A 1 152 ? -15.594 -0.393 9.018 1.00 92.31 152 ASP A N 1
ATOM 1195 C CA . ASP A 1 152 ? -14.140 -0.319 8.784 1.00 92.31 152 ASP A CA 1
ATOM 1196 C C . ASP A 1 152 ? -13.717 0.530 7.566 1.00 92.31 152 ASP A C 1
ATOM 1198 O O . ASP A 1 152 ? -12.824 0.198 6.797 1.00 92.31 152 ASP A O 1
ATOM 1202 N N . CYS A 1 153 ? -14.371 1.683 7.386 1.00 92.12 153 CYS A N 1
ATOM 1203 C CA . CYS A 1 153 ? -14.208 2.520 6.190 1.00 92.12 153 CYS A CA 1
ATOM 1204 C C . CYS A 1 153 ? -12.894 3.320 6.096 1.00 92.12 153 CYS A C 1
ATOM 1206 O O . CYS A 1 153 ? -12.662 3.973 5.082 1.00 92.12 153 CYS A O 1
ATOM 1208 N N . GLY A 1 154 ? -12.089 3.392 7.160 1.00 90.31 154 GLY A N 1
ATOM 1209 C CA . GLY A 1 154 ? -10.831 4.153 7.168 1.00 90.31 154 GLY A CA 1
ATOM 1210 C C . GLY A 1 154 ? -10.941 5.689 7.108 1.00 90.31 154 GLY A C 1
ATOM 1211 O O . GLY A 1 154 ? -9.936 6.377 7.258 1.00 90.31 154 GLY A O 1
ATOM 1212 N N . LEU A 1 155 ? -12.138 6.271 6.941 1.00 91.50 155 LEU A N 1
ATOM 1213 C CA . LEU A 1 155 ? -12.323 7.719 6.700 1.00 91.50 155 LEU A CA 1
ATOM 1214 C C . LEU A 1 155 ? -11.846 8.636 7.840 1.00 91.50 155 LEU A C 1
ATOM 1216 O O . LEU A 1 155 ? -11.674 9.836 7.638 1.00 91.50 155 LEU A O 1
ATOM 1220 N N . CYS A 1 156 ? -11.677 8.090 9.041 1.00 92.31 156 CYS A N 1
ATOM 1221 C CA . CYS A 1 156 ? -11.204 8.815 10.221 1.00 92.31 156 CYS A CA 1
ATOM 1222 C C . CYS A 1 156 ? -9.680 8.749 10.419 1.00 92.31 156 CYS A C 1
ATOM 1224 O O . CYS A 1 156 ? -9.169 9.398 11.329 1.00 92.31 156 CYS A O 1
ATOM 1226 N N . GLY A 1 157 ? -8.966 7.987 9.584 1.00 89.62 157 GLY A N 1
ATOM 1227 C CA . GLY A 1 157 ? -7.530 7.729 9.715 1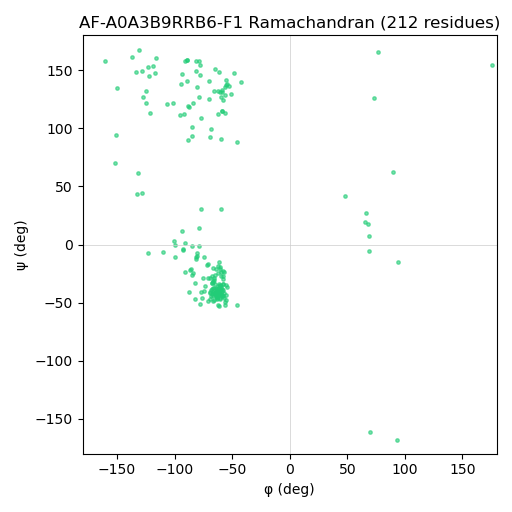.00 89.62 157 GLY A CA 1
ATOM 1228 C C . GLY A 1 157 ? -7.175 6.451 10.483 1.00 89.62 157 GLY A C 1
ATOM 1229 O O . GLY A 1 157 ? -6.047 5.988 10.350 1.00 89.62 157 GLY A O 1
ATOM 1230 N N . SER A 1 158 ? -8.113 5.844 11.220 1.00 92.50 158 SER A N 1
ATOM 1231 C CA . SER A 1 158 ? -7.925 4.524 11.845 1.00 92.50 158 SER A CA 1
ATOM 1232 C C . SER A 1 158 ? -8.355 3.401 10.881 1.00 92.50 158 SER A C 1
ATOM 1234 O O . SER A 1 158 ? -9.373 3.557 10.200 1.00 92.50 158 SER A O 1
ATOM 1236 N N . PRO A 1 159 ? -7.627 2.267 10.814 1.00 88.12 159 PRO A N 1
ATOM 1237 C CA . PRO A 1 159 ? -7.866 1.206 9.826 1.00 88.12 159 PRO A CA 1
ATOM 1238 C C . PRO A 1 159 ? -9.176 0.439 10.048 1.00 88.12 159 PRO A C 1
ATOM 1240 O O . PRO A 1 159 ? -9.779 -0.029 9.089 1.00 88.12 159 PRO A O 1
ATOM 1243 N N . THR A 1 160 ? -9.640 0.338 11.295 1.00 94.06 160 THR A N 1
ATOM 1244 C CA . THR A 1 160 ? -10.909 -0.304 11.665 1.00 94.06 160 THR A CA 1
ATOM 1245 C C . THR A 1 160 ? -11.650 0.539 12.703 1.00 94.06 160 THR A C 1
ATOM 1247 O O . THR A 1 160 ? -11.060 1.384 13.385 1.00 94.06 160 THR A O 1
ATOM 1250 N N . CYS A 1 161 ? -12.955 0.310 12.864 1.00 96.06 161 CYS A N 1
ATOM 1251 C CA . CYS A 1 161 ? -13.735 0.886 13.957 1.00 96.06 161 CYS A CA 1
ATOM 1252 C C . CYS A 1 161 ? -13.189 0.445 15.321 1.00 96.06 161 CYS A C 1
ATOM 1254 O O . CYS A 1 161 ? -13.183 1.243 16.254 1.00 96.06 161 CYS A O 1
ATOM 1256 N N . ARG A 1 162 ? -12.677 -0.786 15.431 1.00 95.12 162 ARG A N 1
ATOM 1257 C CA . ARG A 1 162 ? -12.005 -1.257 16.646 1.00 95.12 162 ARG A CA 1
ATOM 1258 C C . ARG A 1 162 ? -10.743 -0.450 16.950 1.00 95.12 162 ARG A C 1
ATOM 1260 O O . ARG A 1 162 ? -10.599 -0.005 18.081 1.00 95.12 162 ARG A O 1
ATOM 1267 N N . ALA A 1 163 ? -9.895 -0.201 15.952 1.00 93.75 163 ALA A N 1
ATOM 1268 C CA . ALA A 1 163 ? -8.695 0.614 16.134 1.00 93.75 163 ALA A CA 1
ATOM 1269 C C . ALA A 1 163 ? -9.051 2.035 16.607 1.00 93.75 163 ALA A C 1
ATOM 1271 O O . ALA A 1 163 ? -8.480 2.522 17.575 1.00 93.75 163 ALA A O 1
ATOM 1272 N N . LEU A 1 164 ? -10.080 2.663 16.018 1.00 94.75 164 LEU A N 1
ATOM 1273 C CA . LEU A 1 164 ? -10.572 3.958 16.506 1.00 94.75 164 LEU A CA 1
ATOM 1274 C C . LEU A 1 164 ? -11.075 3.877 17.961 1.00 94.75 164 LEU A C 1
ATOM 1276 O O . LEU A 1 164 ? -10.847 4.797 18.742 1.00 94.75 164 LEU A O 1
ATOM 1280 N N . ALA A 1 165 ? -11.772 2.802 18.338 1.00 95.19 165 ALA A N 1
ATOM 1281 C CA . ALA A 1 165 ? -12.232 2.605 19.712 1.00 95.19 165 ALA A CA 1
ATOM 1282 C C . ALA A 1 165 ? -11.062 2.461 20.700 1.00 95.19 165 ALA A C 1
ATOM 1284 O O . ALA A 1 165 ? -11.119 3.038 21.786 1.00 95.19 165 ALA A O 1
ATOM 1285 N N . GLU A 1 166 ? -10.001 1.748 20.319 1.00 92.75 166 GLU A N 1
ATOM 1286 C CA . GLU A 1 166 ? -8.752 1.620 21.083 1.00 92.75 166 GLU A CA 1
ATOM 1287 C C . GLU A 1 166 ? -8.046 2.972 21.240 1.00 92.75 166 GLU A C 1
ATOM 1289 O O . GLU A 1 166 ? -7.679 3.333 22.363 1.00 92.75 166 GLU A O 1
ATOM 1294 N N . ASP A 1 167 ? -7.952 3.759 20.166 1.00 91.75 167 ASP A N 1
ATOM 1295 C CA . ASP A 1 167 ? -7.383 5.110 20.195 1.00 91.75 167 ASP A CA 1
ATOM 1296 C C . ASP A 1 167 ? -8.188 6.038 21.133 1.00 91.75 167 ASP A C 1
ATOM 1298 O O . ASP A 1 167 ? -7.622 6.795 21.923 1.00 91.75 167 ASP A O 1
ATOM 1302 N N . ILE A 1 168 ? -9.526 5.973 21.103 1.00 92.88 168 ILE A N 1
ATOM 1303 C CA . ILE A 1 168 ? -10.402 6.769 21.987 1.00 92.88 168 ILE A CA 1
ATOM 1304 C C . ILE A 1 168 ? -10.290 6.297 23.444 1.00 92.88 168 ILE A C 1
ATOM 1306 O O . ILE A 1 168 ? -10.258 7.113 24.373 1.00 92.88 168 ILE A O 1
ATOM 1310 N N . ALA A 1 169 ? -10.221 4.985 23.679 1.00 91.94 169 ALA A N 1
ATOM 1311 C CA . ALA A 1 169 ? -10.068 4.433 25.020 1.00 91.94 169 ALA A CA 1
ATOM 1312 C C . ALA A 1 169 ? -8.763 4.910 25.675 1.00 91.94 169 ALA A C 1
ATOM 1314 O O . ALA A 1 169 ? -8.784 5.280 26.854 1.00 91.94 169 ALA A O 1
ATOM 1315 N N . GLN A 1 170 ? -7.689 5.002 24.884 1.00 88.88 170 GLN A N 1
ATOM 1316 C CA . GLN A 1 170 ? -6.372 5.518 25.269 1.00 88.88 170 GLN A CA 1
ATOM 1317 C C . GLN A 1 170 ? -6.277 7.054 25.302 1.00 88.88 170 GLN A C 1
ATOM 1319 O O . GLN A 1 170 ? -5.245 7.581 25.698 1.00 88.88 170 GLN A O 1
ATOM 1324 N N . LYS A 1 171 ? -7.360 7.776 24.971 1.00 87.94 171 LYS A N 1
ATOM 1325 C CA . LYS A 1 171 ? -7.409 9.248 24.869 1.00 87.94 171 LYS A CA 1
ATOM 1326 C C . LYS A 1 171 ? -6.529 9.824 23.738 1.00 87.94 171 LYS A C 1
ATOM 1328 O O . LYS A 1 171 ? -6.259 11.016 23.735 1.00 87.94 171 LYS A O 1
ATOM 1333 N N . GLU A 1 172 ? -6.143 9.032 22.742 1.00 88.94 172 GLU A N 1
ATOM 1334 C CA . GLU A 1 172 ? -5.366 9.477 21.569 1.00 88.94 172 GLU A CA 1
ATOM 1335 C C . GLU A 1 172 ? -6.257 10.011 20.430 1.00 88.94 172 GLU A C 1
ATOM 1337 O O . GLU A 1 172 ? -5.838 10.827 19.596 1.00 88.94 172 GLU A O 1
ATOM 1342 N N . ALA A 1 173 ? -7.526 9.599 20.425 1.00 91.38 173 ALA A N 1
ATOM 1343 C CA . ALA A 1 173 ? -8.539 9.993 19.454 1.00 91.38 173 ALA A CA 1
ATOM 1344 C C . ALA A 1 173 ? -9.843 10.446 20.125 1.00 91.38 173 ALA A C 1
ATOM 1346 O O . ALA A 1 173 ? -10.076 10.241 21.314 1.00 91.38 173 ALA A O 1
ATOM 1347 N N . SER A 1 174 ? -10.724 11.061 19.336 1.00 92.00 174 SER A N 1
ATOM 1348 C CA . SER A 1 174 ? -12.085 11.418 19.742 1.00 92.00 174 SER A CA 1
ATOM 1349 C C . SER A 1 174 ? -13.100 10.784 18.804 1.00 92.00 174 SER A C 1
ATOM 1351 O O . SER A 1 174 ? -12.911 10.754 17.586 1.00 92.00 174 SER A O 1
ATOM 1353 N N . ILE A 1 175 ? -14.249 10.386 19.352 1.00 91.75 175 ILE A N 1
ATOM 1354 C CA . ILE A 1 175 ? -15.365 9.835 18.572 1.00 91.75 175 ILE A CA 1
ATOM 1355 C C . ILE A 1 175 ? -15.854 10.788 17.468 1.00 91.75 175 ILE A C 1
ATOM 1357 O O . ILE A 1 175 ? -16.357 10.342 16.436 1.00 91.75 175 ILE A O 1
ATOM 1361 N N . ARG A 1 176 ? -15.619 12.102 17.619 1.00 90.44 176 ARG A N 1
ATOM 1362 C CA . ARG A 1 176 ? -15.907 13.127 16.599 1.00 90.44 176 ARG A CA 1
ATOM 1363 C C . ARG A 1 176 ? -15.147 12.928 15.284 1.00 90.44 176 ARG A C 1
ATOM 1365 O O . ARG A 1 176 ? -15.574 13.472 14.266 1.00 90.44 176 ARG A O 1
ATOM 1372 N N . GLN A 1 177 ? -14.039 12.182 15.287 1.00 91.62 177 GLN A N 1
ATOM 1373 C CA . GLN A 1 177 ? -13.281 11.866 14.073 1.00 91.62 177 GLN A CA 1
ATOM 1374 C C . GLN A 1 177 ? -14.027 10.886 13.159 1.00 91.62 177 GLN A C 1
ATOM 1376 O O . GLN A 1 177 ? -13.715 10.812 11.972 1.00 91.62 177 GLN A O 1
ATOM 1381 N N . CYS A 1 178 ? -15.044 10.175 13.661 1.00 93.69 178 CYS A N 1
ATOM 1382 C CA . CYS A 1 178 ? -15.872 9.314 12.827 1.00 93.69 178 CYS A CA 1
ATOM 1383 C C . CYS A 1 178 ? -16.726 10.148 11.855 1.00 93.69 178 CYS A C 1
ATOM 1385 O O . CYS A 1 178 ? -17.797 10.659 12.194 1.00 93.69 178 CYS A O 1
ATOM 1387 N N . VAL A 1 179 ? -16.262 10.245 10.607 1.00 92.38 179 VAL A N 1
ATOM 1388 C CA . VAL A 1 179 ? -16.952 10.966 9.526 1.00 92.38 179 VAL A CA 1
ATOM 1389 C C . VAL A 1 179 ? -18.347 10.390 9.272 1.00 92.38 179 VAL A C 1
ATOM 1391 O O . VAL A 1 179 ? -19.290 11.136 9.029 1.00 92.38 179 VAL A O 1
ATOM 1394 N N . VAL A 1 180 ? -18.504 9.070 9.383 1.00 92.81 180 VAL A N 1
ATOM 1395 C CA . VAL A 1 180 ? -19.776 8.380 9.130 1.00 92.81 180 VAL A CA 1
ATOM 1396 C C . VAL A 1 180 ? -20.839 8.775 10.155 1.00 92.81 180 VAL A C 1
ATOM 1398 O O . VAL A 1 180 ? -21.938 9.159 9.764 1.00 92.81 180 VAL A O 1
ATOM 1401 N N . LEU A 1 181 ? -20.514 8.759 11.454 1.00 91.06 181 LEU A N 1
ATOM 1402 C CA . LEU A 1 181 ? -21.442 9.218 12.496 1.00 91.06 181 LEU A CA 1
ATOM 1403 C C . LEU A 1 181 ? -21.776 10.704 12.331 1.00 91.06 181 LEU A C 1
ATOM 1405 O O . LEU A 1 181 ? -22.933 11.093 12.465 1.00 91.06 181 LEU A O 1
ATOM 1409 N N . LYS A 1 182 ? -20.786 11.525 11.952 1.00 88.81 182 LYS A N 1
ATOM 1410 C CA . LYS A 1 182 ? -20.986 12.956 11.686 1.00 88.81 182 LYS A CA 1
ATOM 1411 C C . LYS A 1 182 ? -21.985 13.216 10.559 1.00 88.81 182 LYS A C 1
ATOM 1413 O O . LYS A 1 182 ? -22.709 14.203 10.623 1.00 88.81 182 LYS A O 1
ATOM 1418 N N . LEU A 1 183 ? -22.009 12.365 9.535 1.00 89.81 183 LEU A N 1
ATOM 1419 C CA . LEU A 1 183 ? -22.940 12.479 8.411 1.00 89.81 183 LEU A CA 1
ATOM 1420 C C . LEU A 1 183 ? -24.317 11.881 8.723 1.00 89.81 183 LEU A C 1
ATOM 1422 O O . LEU A 1 183 ? -25.316 12.387 8.219 1.00 89.81 183 LEU A O 1
ATOM 1426 N N . LYS A 1 184 ? -24.372 10.815 9.530 1.00 88.94 184 LYS A N 1
ATOM 1427 C CA . LYS A 1 184 ? -25.606 10.077 9.823 1.00 88.94 184 LYS A CA 1
ATOM 1428 C C . LYS A 1 184 ? -26.486 10.793 10.848 1.00 88.94 184 LYS A C 1
ATOM 1430 O O . LYS A 1 184 ? -27.666 11.000 10.584 1.00 88.94 184 LYS A O 1
ATOM 1435 N N . ASP A 1 185 ? -25.916 11.176 11.990 1.00 86.38 185 ASP A N 1
ATOM 1436 C CA . ASP A 1 185 ? -26.634 11.902 13.040 1.00 86.38 185 ASP A CA 1
ATOM 1437 C C . ASP A 1 185 ? -25.677 12.814 13.839 1.00 86.38 185 ASP A C 1
ATOM 1439 O O . ASP A 1 185 ? -25.048 12.402 14.821 1.00 86.38 185 ASP A O 1
ATOM 1443 N N . PRO A 1 186 ? -25.569 14.100 13.452 1.00 83.31 186 PRO A N 1
ATOM 1444 C CA . PRO A 1 186 ? -24.753 15.072 14.173 1.00 83.31 186 PRO A CA 1
ATOM 1445 C C . PRO A 1 186 ? -25.170 15.283 15.637 1.00 83.31 186 PRO A C 1
ATOM 1447 O O . PRO A 1 186 ? -24.339 15.689 16.454 1.00 83.31 186 PRO A O 1
ATOM 1450 N N . LYS A 1 187 ? -26.448 15.073 15.989 1.00 84.94 187 LYS A N 1
ATOM 1451 C CA . LYS A 1 187 ? -26.937 15.270 17.363 1.00 84.94 187 LYS A CA 1
ATOM 1452 C C . LYS A 1 187 ? -26.506 14.110 18.248 1.00 84.94 187 LYS A C 1
ATOM 1454 O O . LYS A 1 187 ? -25.981 14.358 19.333 1.00 84.94 187 LYS A O 1
ATOM 1459 N N . GLU A 1 188 ? -26.665 12.883 17.762 1.00 83.62 188 GLU A N 1
ATOM 1460 C CA . GLU A 1 188 ? -26.171 11.679 18.433 1.00 83.62 188 GLU A CA 1
ATOM 1461 C C . GLU A 1 188 ? -24.652 11.753 18.631 1.00 83.62 188 GLU A C 1
ATOM 1463 O O . GLU A 1 188 ? -24.163 11.561 19.743 1.00 83.62 188 GLU A O 1
ATOM 1468 N N . LEU A 1 189 ? -23.903 12.181 17.607 1.00 83.94 189 LEU A N 1
ATOM 1469 C CA . LEU A 1 189 ? -22.456 12.373 17.724 1.00 83.94 189 LEU A CA 1
ATOM 1470 C C . LEU A 1 189 ? -22.079 13.375 18.826 1.00 83.94 189 LEU A C 1
ATOM 1472 O O . LEU A 1 189 ? -21.107 13.167 19.550 1.00 83.94 189 LEU A O 1
ATOM 1476 N N . ASN A 1 190 ? -22.836 14.465 18.974 1.00 84.00 190 ASN A N 1
ATOM 1477 C CA . ASN A 1 190 ? -22.605 15.436 20.044 1.00 84.00 190 ASN A CA 1
ATOM 1478 C C . ASN A 1 190 ? -22.899 14.862 21.435 1.00 84.00 190 ASN A C 1
ATOM 1480 O O . ASN A 1 190 ? -22.230 15.249 22.390 1.00 84.00 190 ASN A O 1
ATOM 1484 N N . ALA A 1 191 ? -23.877 13.963 21.567 1.00 85.38 191 ALA A N 1
ATOM 1485 C CA . ALA A 1 191 ? -24.134 13.258 22.820 1.00 85.38 191 ALA A CA 1
ATOM 1486 C C . ALA A 1 191 ? -22.996 12.276 23.140 1.00 85.38 191 ALA A C 1
ATOM 1488 O O . ALA A 1 191 ? -22.445 12.318 24.238 1.00 85.38 191 ALA A O 1
ATOM 1489 N N . LEU A 1 192 ? -22.571 11.477 22.159 1.00 84.94 192 LEU A N 1
ATOM 1490 C CA . LEU A 1 192 ? -21.457 10.536 22.296 1.00 84.94 192 LEU A CA 1
ATOM 1491 C C . LEU A 1 192 ? -20.133 11.238 22.626 1.00 84.94 192 LEU A C 1
ATOM 1493 O O . LEU A 1 192 ? -19.370 10.763 23.464 1.00 84.94 192 LEU A O 1
ATOM 1497 N N . ALA A 1 193 ? -19.874 12.402 22.028 1.00 84.44 193 ALA A N 1
ATOM 1498 C CA . ALA A 1 193 ? -18.677 13.191 22.307 1.00 84.44 193 ALA A CA 1
ATOM 1499 C C . ALA A 1 193 ? -18.619 13.720 23.750 1.00 84.44 193 ALA A C 1
ATOM 1501 O O . ALA A 1 193 ? -17.528 13.923 24.272 1.00 84.44 193 ALA A O 1
ATOM 1502 N N . LYS A 1 194 ? -19.765 13.913 24.420 1.00 85.00 194 LYS A N 1
ATOM 1503 C CA . LYS A 1 194 ? -19.788 14.276 25.849 1.00 85.00 194 LYS A CA 1
ATOM 1504 C C . LYS A 1 194 ? -19.360 13.121 26.754 1.00 85.00 194 LYS A C 1
ATOM 1506 O O . LYS A 1 194 ? -18.838 13.379 27.829 1.00 85.00 194 LYS A O 1
ATOM 1511 N N . ILE A 1 195 ? -19.583 11.878 26.326 1.00 84.00 195 ILE A N 1
ATOM 1512 C CA . ILE A 1 195 ? -19.213 10.668 27.075 1.00 84.00 195 ILE A CA 1
ATOM 1513 C C . ILE A 1 195 ? -17.735 10.340 26.838 1.00 84.00 195 ILE A C 1
ATOM 1515 O O . ILE A 1 195 ? -16.985 10.094 27.777 1.00 84.00 195 ILE A O 1
ATOM 1519 N N . TRP A 1 196 ? -17.308 10.370 25.574 1.00 83.19 196 TRP A N 1
ATOM 1520 C CA . TRP A 1 196 ? -15.992 9.881 25.153 1.00 83.19 196 TRP A CA 1
ATOM 1521 C C . TRP A 1 196 ? -14.938 10.970 24.936 1.00 83.19 196 TRP A C 1
ATOM 1523 O O . TRP A 1 196 ? -13.807 10.664 24.570 1.00 83.19 196 TRP A O 1
ATOM 1533 N N . GLY A 1 197 ? -15.290 12.225 25.212 1.00 69.62 197 GLY A N 1
ATOM 1534 C CA . GLY A 1 197 ? -14.366 13.349 25.257 1.00 69.62 197 GLY A CA 1
ATOM 1535 C C . GLY A 1 197 ? -13.926 13.893 23.895 1.00 69.62 197 GLY A C 1
ATOM 1536 O O . GLY A 1 197 ? -14.107 13.301 22.822 1.00 69.62 197 GLY A O 1
ATOM 1537 N N . GLU A 1 198 ? -13.333 15.083 23.956 1.00 65.69 198 GLU A N 1
ATOM 1538 C CA . GLU A 1 198 ? -12.606 15.691 22.844 1.00 65.69 198 GLU A CA 1
ATOM 1539 C C . GLU A 1 198 ? -11.135 15.275 22.891 1.00 65.69 198 GLU A C 1
ATOM 1541 O O . GLU A 1 198 ? -10.626 14.846 23.927 1.00 65.69 198 GLU A O 1
ATOM 1546 N N . ARG A 1 199 ? -10.451 15.374 21.748 1.00 56.00 199 ARG A N 1
ATOM 1547 C CA . ARG A 1 199 ? -9.038 15.008 21.644 1.00 56.00 199 ARG A CA 1
ATOM 1548 C C . ARG A 1 199 ? -8.227 15.861 22.629 1.00 56.00 199 ARG A C 1
ATOM 1550 O O . ARG A 1 199 ? -8.394 17.083 22.599 1.00 56.00 199 ARG A O 1
ATOM 1557 N N . PRO A 1 200 ? -7.315 15.288 23.432 1.00 56.78 200 PRO A N 1
ATOM 1558 C CA . PRO A 1 200 ? -6.354 16.088 24.169 1.00 56.78 200 PRO A CA 1
ATOM 1559 C C . PRO A 1 200 ? -5.539 16.903 23.165 1.00 56.78 200 PRO A C 1
ATOM 1561 O O . PRO A 1 200 ? -4.816 16.365 22.326 1.00 56.78 200 PRO A O 1
ATOM 1564 N N . THR A 1 201 ? -5.672 18.226 23.203 1.00 48.25 201 THR A N 1
ATOM 1565 C CA . THR A 1 201 ? -4.675 19.098 22.581 1.00 48.25 201 THR A CA 1
ATOM 1566 C C . THR A 1 201 ? -3.356 18.816 23.291 1.00 48.25 201 THR A C 1
ATOM 1568 O O . THR A 1 201 ? -3.368 18.770 24.518 1.00 48.25 201 THR A O 1
ATOM 1571 N N . GLY A 1 202 ? -2.265 18.590 22.551 1.00 44.94 202 GLY A N 1
ATOM 1572 C CA . GLY A 1 202 ? -0.998 17.971 22.995 1.00 44.94 202 GLY A CA 1
ATOM 1573 C C . GLY A 1 202 ? -0.198 18.625 24.139 1.00 44.94 202 GLY A C 1
ATOM 1574 O O . GLY A 1 202 ? 1.021 18.515 24.154 1.00 44.94 202 GLY A O 1
ATOM 1575 N N . ALA A 1 203 ? -0.845 19.295 25.091 1.00 40.97 203 ALA A N 1
ATOM 1576 C CA . ALA A 1 203 ? -0.270 19.898 26.286 1.00 40.97 203 ALA A CA 1
ATOM 1577 C C . ALA A 1 203 ? -0.654 19.183 27.603 1.00 40.97 203 ALA A C 1
ATOM 1579 O O . ALA A 1 203 ? -0.109 19.539 28.643 1.00 40.97 203 ALA A O 1
ATOM 1580 N N . SER A 1 204 ? -1.555 18.188 27.607 1.00 38.25 204 SER A N 1
ATOM 1581 C CA . SER A 1 204 ? -2.058 17.569 28.851 1.00 38.25 204 SER A CA 1
ATOM 1582 C C . SER A 1 204 ? -1.963 16.036 28.894 1.00 38.25 204 SER A C 1
ATOM 1584 O O . SER A 1 204 ? -2.896 15.372 29.335 1.00 38.25 204 SER A O 1
ATOM 1586 N N . VAL A 1 205 ? -0.836 15.449 28.482 1.00 43.22 205 VAL A N 1
ATOM 1587 C CA . VAL A 1 205 ? -0.578 13.992 28.626 1.00 43.22 205 VAL A CA 1
ATOM 1588 C C . VAL A 1 205 ? -0.138 13.629 30.064 1.00 43.22 205 VAL A C 1
ATOM 1590 O O . VAL A 1 205 ? 0.372 12.550 30.342 1.00 43.22 205 VAL A O 1
ATOM 1593 N N . SER A 1 206 ? -0.306 14.522 31.042 1.00 37.84 206 SER A N 1
ATOM 1594 C CA . SER A 1 206 ? 0.201 14.288 32.400 1.00 37.84 206 SER A CA 1
ATOM 1595 C C . SER A 1 206 ? -0.631 15.001 33.454 1.00 37.84 206 SER A C 1
ATOM 1597 O O . SER A 1 206 ? -0.177 15.986 34.028 1.00 37.84 206 SER A O 1
ATOM 1599 N N . LYS A 1 207 ? -1.856 14.532 33.683 1.00 38.19 207 LYS A N 1
ATOM 1600 C CA . LYS A 1 207 ? -2.580 14.540 34.967 1.00 38.19 207 LYS A CA 1
ATOM 1601 C C . LYS A 1 207 ? -3.984 13.994 34.695 1.00 38.19 207 LYS A C 1
ATOM 1603 O O . LYS A 1 207 ? -4.454 14.065 33.569 1.00 38.19 207 LYS A O 1
ATOM 1608 N N . ASP A 1 208 ? -4.613 13.434 35.714 1.00 39.75 208 ASP A N 1
ATOM 1609 C CA . ASP A 1 208 ? -5.989 12.919 35.695 1.00 39.75 208 ASP A CA 1
ATOM 1610 C C . ASP A 1 208 ? -6.097 11.448 35.280 1.00 39.75 208 ASP A C 1
ATOM 1612 O O . ASP A 1 208 ? -6.738 11.058 34.300 1.00 39.75 208 ASP A O 1
ATOM 1616 N N . ASP A 1 209 ? -5.461 10.631 36.119 1.00 44.19 209 ASP A N 1
ATOM 1617 C CA . ASP A 1 209 ? -5.869 9.252 36.380 1.00 44.19 209 ASP A CA 1
ATOM 1618 C C . ASP A 1 209 ? -5.895 9.001 37.902 1.00 44.19 209 ASP A C 1
ATOM 1620 O O . ASP A 1 209 ? -5.380 8.006 38.409 1.00 44.19 209 ASP A O 1
ATOM 1624 N N . GLN A 1 210 ? -6.439 9.965 38.658 1.00 36.50 210 GLN A N 1
ATOM 1625 C CA . GLN A 1 210 ? -6.891 9.7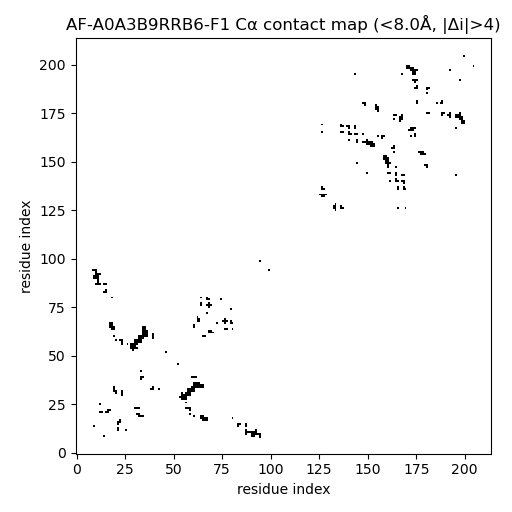05 40.024 1.00 36.50 210 GLN A CA 1
ATOM 1626 C C . GLN A 1 210 ? -8.365 9.323 39.950 1.00 36.50 210 GLN A C 1
ATOM 1628 O O . GLN A 1 210 ? -9.206 10.132 39.556 1.00 36.50 210 GLN A O 1
ATOM 1633 N N . GLY A 1 211 ? -8.632 8.058 40.274 1.00 35.62 211 GLY A N 1
ATOM 1634 C CA . GLY A 1 211 ? -9.965 7.490 40.346 1.00 35.62 211 GLY A CA 1
ATOM 1635 C C . GLY A 1 211 ? -10.879 8.315 41.245 1.00 35.62 211 GLY A C 1
ATOM 1636 O O . GLY A 1 211 ? -10.492 8.754 42.327 1.00 35.62 211 GLY A O 1
ATOM 1637 N N . GLN A 1 212 ? -12.104 8.519 40.775 1.00 31.45 212 GLN A N 1
ATOM 1638 C CA . GLN A 1 212 ? -13.215 8.873 41.642 1.00 31.45 212 GLN A CA 1
ATOM 1639 C C . GLN A 1 212 ? -13.780 7.569 42.202 1.00 31.45 212 GLN A C 1
ATOM 1641 O O . GLN A 1 212 ? -14.610 6.927 41.567 1.00 31.45 212 GLN A O 1
ATOM 1646 N N . ASP A 1 213 ? -13.286 7.190 43.380 1.00 33.78 213 ASP A N 1
ATOM 1647 C CA . ASP A 1 213 ? -14.062 6.393 44.324 1.00 33.78 213 ASP A CA 1
ATOM 1648 C C . ASP A 1 213 ? -15.179 7.284 44.888 1.00 33.78 213 ASP A C 1
ATOM 1650 O O . ASP A 1 213 ? -14.928 8.377 45.410 1.00 33.78 213 ASP A O 1
ATOM 1654 N N . SER A 1 214 ? -16.421 6.823 44.771 1.00 29.61 214 SER A N 1
ATOM 1655 C CA . SER A 1 214 ? -17.572 7.201 45.601 1.00 29.61 214 SER A CA 1
ATOM 1656 C C . SER A 1 214 ? -18.562 6.048 45.615 1.00 29.61 214 SER A C 1
ATOM 1658 O O . SER A 1 214 ? -18.905 5.574 44.510 1.00 29.61 214 SER A O 1
#

Secondary structure (DSSP, 8-state):
------PPP--HHHHTTTSTTTTGGGS-SSEEEEESHHHHHHHHHHHHH-S----SEEEEESSTTSGGGSTT-SS-HHHHHHHHHHHHTTS-SS--HHHHHHHHTTHHHHHTTSPPPPPP---S--S-SSHHHHHHHHHHHHHHHHHS--S---TTSSSSHHHHHHHHHTTSS-GGG-HHHHHH-HHHHHHHHHHH-----TT-SSS-------

Radius of gyration: 24.33 Å; Cα contacts (8 Å, |Δi|>4): 225; chains: 1; bounding box: 50×50×73 Å